Protein 2ZMU (pdb70)

Structure (mmCIF, N/CA/C/O backbone):
data_2ZMU
#
_entry.id   2ZMU
#
_cell.length_a   97.901
_cell.length_b   97.901
_cell.length_c   89.831
_cell.angle_alpha   90.00
_cell.angle_beta   90.00
_cell.angle_gamma   120.00
#
_symmetry.space_group_name_H-M   'P 31 2 1'
#
loop_
_entity.id
_entity.type
_entity.pdbx_description
1 polymer 'Fluorescent protein'
2 water water
#
loop_
_atom_site.group_PDB
_atom_site.id
_atom_site.type_symbol
_atom_site.label_atom_id
_atom_site.label_alt_id
_atom_site.label_comp_id
_atom_site.label_asym_id
_atom_site.label_entity_id
_atom_site.label_seq_id
_atom_site.pdbx_PDB_ins_code
_atom_site.Cartn_x
_atom_site.Cartn_y
_atom_site.Cartn_z
_atom_site.occupancy
_atom_site.B_iso_or_equiv
_atom_site.auth_seq_id
_atom_site.auth_comp_id
_atom_site.auth_asym_id
_atom_site.auth_atom_id
_atom_site.pdbx_PDB_model_num
ATOM 1 N N . VAL A 1 2 ? -8.942 53.597 41.938 1.00 35.39 2 VAL A N 1
ATOM 2 C CA . VAL A 1 2 ? -9.110 52.182 41.502 1.00 33.44 2 VAL A CA 1
ATOM 3 C C . VAL A 1 2 ? -7.735 51.547 41.321 1.00 31.85 2 VAL A C 1
ATOM 4 O O . VAL A 1 2 ? -6.993 51.893 40.404 1.00 29.38 2 VAL A O 1
ATOM 8 N N . SER A 1 3 ? -7.410 50.614 42.209 1.00 30.49 3 SER A N 1
ATOM 9 C CA . SER A 1 3 ? -6.120 49.934 42.201 1.00 30.59 3 SER A CA 1
ATOM 10 C C . SER A 1 3 ? -5.728 49.245 40.902 1.00 28.28 3 SER A C 1
ATOM 11 O O . SER A 1 3 ? -4.550 49.231 40.547 1.00 28.43 3 SER A O 1
ATOM 14 N N . VAL A 1 4 ? -6.697 48.673 40.193 1.00 26.66 4 VAL A N 1
ATOM 15 C CA . VAL A 1 4 ? -6.388 47.969 38.952 1.00 25.79 4 VAL A CA 1
ATOM 16 C C . VAL A 1 4 ? -6.175 48.865 37.735 1.00 24.36 4 VAL A C 1
ATOM 17 O O . VAL A 1 4 ? -5.704 48.397 36.700 1.00 23.94 4 VAL A O 1
ATOM 21 N N . ILE A 1 5 ? -6.522 50.144 37.844 1.00 24.43 5 ILE A N 1
ATOM 22 C CA . ILE A 1 5 ? -6.317 51.063 36.726 1.00 24.78 5 ILE A CA 1
ATOM 23 C C . ILE A 1 5 ? -4.914 51.649 36.854 1.00 25.08 5 ILE A C 1
ATOM 24 O O . ILE A 1 5 ? -4.649 52.465 37.740 1.00 27.12 5 ILE A O 1
ATOM 29 N N . LYS A 1 6 ? -4.021 51.226 35.966 1.00 24.48 6 LYS A N 1
ATOM 30 C CA . LYS A 1 6 ? -2.632 51.676 35.991 1.00 24.39 6 LYS A CA 1
ATOM 31 C C . LYS A 1 6 ? -2.364 52.854 35.060 1.00 25.06 6 LYS A C 1
ATOM 32 O O . LYS A 1 6 ? -3.156 53.148 34.164 1.00 23.71 6 LYS A O 1
ATOM 38 N N . PRO A 1 7 ? -1.231 53.549 35.260 1.00 24.23 7 PRO A N 1
ATOM 39 C CA . PRO A 1 7 ? -0.884 54.694 34.414 1.00 24.84 7 PRO A CA 1
ATOM 40 C C . PRO A 1 7 ? -0.748 54.278 32.951 1.00 24.49 7 PRO A C 1
ATOM 41 O O . PRO A 1 7 ? -0.945 55.084 32.043 1.00 24.51 7 PRO A O 1
ATOM 45 N N . GLU A 1 8 ? -0.395 53.013 32.742 1.00 25.52 8 GLU A N 1
ATOM 46 C CA . GLU A 1 8 ? -0.232 52.439 31.410 1.00 27.63 8 GLU A CA 1
ATOM 47 C C . GLU A 1 8 ? -1.068 51.170 31.329 1.00 26.83 8 GLU A C 1
ATOM 48 O O . GLU A 1 8 ? -0.882 50.248 32.120 1.00 26.65 8 GLU A O 1
ATOM 54 N N . MET A 1 9 ? -1.992 51.126 30.375 1.00 24.35 9 MET A N 1
ATOM 55 C CA . MET A 1 9 ? -2.852 49.962 30.204 1.00 24.20 9 MET A CA 1
ATOM 56 C C . MET A 1 9 ? -2.838 49.516 28.748 1.00 22.60 9 MET A C 1
ATOM 57 O O . MET A 1 9 ? -2.389 50.249 27.866 1.00 23.05 9 MET A O 1
ATOM 62 N N . LYS A 1 10 ? -3.332 48.308 28.505 1.00 22.35 10 LYS A N 1
ATOM 63 C CA . LYS A 1 10 ? -3.392 47.763 27.157 1.00 22.19 10 LYS A CA 1
ATOM 64 C C . LYS A 1 10 ? -4.839 47.480 26.780 1.00 21.36 10 LYS A C 1
ATOM 65 O O . LYS A 1 10 ? -5.714 47.410 27.649 1.00 19.75 10 LYS A O 1
ATOM 71 N N . MET A 1 11 ? -5.081 47.328 25.481 1.00 19.59 11 MET A N 1
ATOM 72 C CA . MET A 1 11 ? -6.420 47.046 24.974 1.00 19.62 11 MET A CA 1
ATOM 73 C C . MET A 1 11 ? -6.388 46.039 23.832 1.00 19.41 11 MET A C 1
ATOM 74 O O . MET A 1 11 ? -5.448 46.010 23.035 1.00 19.98 11 MET A O 1
ATOM 79 N N . ARG A 1 12 ? -7.423 45.207 23.769 1.00 18.09 12 ARG A N 1
ATOM 80 C CA . ARG A 1 12 ? -7.582 44.235 22.697 1.00 19.30 12 ARG A CA 1
ATOM 81 C C . ARG A 1 12 ? -9.031 44.411 22.268 1.00 19.02 12 ARG A C 1
ATOM 82 O O . ARG A 1 12 ? -9.931 44.466 23.109 1.00 20.50 12 ARG A O 1
ATOM 90 N N . TYR A 1 13 ? -9.244 44.513 20.960 1.00 18.49 13 TYR A N 1
ATOM 91 C CA . TYR A 1 13 ? -10.571 44.759 20.404 1.00 19.06 13 TYR A CA 1
ATOM 92 C C . TYR A 1 13 ? -11.106 43.704 19.452 1.00 19.09 13 TYR A C 1
ATOM 93 O O . TYR A 1 13 ? -10.358 43.100 18.688 1.00 19.71 13 TYR A O 1
ATOM 102 N N . TYR A 1 14 ? -12.418 43.510 19.495 1.00 18.34 14 TYR A N 1
ATOM 103 C CA . TYR A 1 14 ? -13.097 42.600 18.582 1.00 19.43 14 TYR A CA 1
ATOM 104 C C . TYR A 1 14 ? -14.486 43.158 18.305 1.00 18.44 14 TYR A C 1
ATOM 105 O O . TYR A 1 14 ? -15.234 43.461 19.236 1.00 18.30 14 TYR A O 1
ATOM 114 N N . MET A 1 15 ? -14.819 43.298 17.025 1.00 17.51 15 MET A N 1
ATOM 115 C CA . MET A 1 15 ? -16.128 43.799 16.614 1.00 17.10 15 MET A CA 1
ATOM 116 C C . MET A 1 15 ? -16.742 42.931 15.529 1.00 18.10 15 MET A C 1
ATOM 117 O O . MET A 1 15 ? -16.059 42.510 14.598 1.00 19.08 15 MET A O 1
ATOM 122 N N . ASP A 1 16 ? -18.037 42.672 15.671 1.00 18.88 16 ASP A N 1
ATOM 123 C CA . ASP A 1 16 ? -18.809 41.940 14.673 1.00 20.76 16 ASP A CA 1
ATOM 124 C C . ASP A 1 16 ? -19.648 43.069 14.095 1.00 19.91 16 ASP A C 1
ATOM 125 O O . ASP A 1 16 ? -20.399 43.715 14.829 1.00 19.83 16 ASP A O 1
ATOM 130 N N . GLY A 1 17 ? -19.526 43.328 12.799 1.00 18.64 17 GLY A N 1
ATOM 131 C CA . GLY A 1 17 ? -20.294 44.420 12.236 1.00 19.18 17 GLY A CA 1
ATOM 132 C C . GLY A 1 17 ? -20.922 44.192 10.881 1.00 19.91 17 GLY A C 1
ATOM 133 O O . GLY A 1 17 ? -20.674 43.190 10.210 1.00 19.76 17 GLY A O 1
ATOM 134 N N . SER A 1 18 ? -21.757 45.147 10.497 1.00 19.39 18 SER A N 1
ATOM 135 C CA . SER A 1 18 ? -22.435 45.124 9.214 1.00 19.38 18 SER A CA 1
ATOM 136 C C . SER A 1 18 ? -22.886 46.542 8.915 1.00 19.26 18 SER A C 1
ATOM 137 O O . SER A 1 18 ? -23.365 47.245 9.803 1.00 20.60 18 SER A O 1
ATOM 140 N N . VAL A 1 19 ? -22.702 46.975 7.673 1.00 17.81 19 VAL A N 1
ATOM 141 C CA . VAL A 1 19 ? -23.145 48.299 7.262 1.00 17.70 19 VAL A CA 1
ATOM 142 C C . VAL A 1 19 ? -23.736 48.130 5.871 1.00 18.21 19 VAL A C 1
ATOM 143 O O . VAL A 1 19 ? -23.057 47.666 4.956 1.00 19.44 19 VAL A O 1
ATOM 147 N N . ASN A 1 20 ? -25.005 48.491 5.721 1.00 17.05 20 ASN A N 1
ATOM 148 C CA . ASN A 1 20 ? -25.684 48.350 4.437 1.00 19.11 20 ASN A CA 1
ATOM 149 C C . ASN A 1 20 ? -25.552 46.923 3.909 1.00 20.54 20 ASN A C 1
ATOM 150 O O . ASN A 1 20 ? -25.379 46.698 2.707 1.00 20.84 20 ASN A O 1
ATOM 155 N N . GLY A 1 21 ? -25.622 45.958 4.820 1.00 20.06 21 GLY A N 1
ATOM 156 C CA . GLY A 1 21 ? -25.530 44.563 4.427 1.00 20.82 21 GLY A CA 1
ATOM 157 C C . GLY A 1 21 ? -24.125 44.008 4.283 1.00 21.83 21 GLY A C 1
ATOM 158 O O . GLY A 1 21 ? -23.948 42.794 4.175 1.00 23.28 21 GLY A O 1
ATOM 159 N N . HIS A 1 22 ? -23.125 44.885 4.278 1.00 20.48 22 HIS A N 1
ATOM 160 C CA . HIS A 1 22 ? -21.738 44.447 4.155 1.00 21.03 22 HIS A CA 1
ATOM 161 C C . HIS A 1 22 ? -21.237 43.973 5.515 1.00 21.03 22 HIS A C 1
ATOM 162 O O . HIS A 1 22 ? -21.002 44.783 6.413 1.00 20.55 22 HIS A O 1
ATOM 169 N N . GLU A 1 23 ? -21.082 42.661 5.662 1.00 20.10 23 GLU A N 1
ATOM 170 C CA . GLU A 1 23 ? -20.619 42.075 6.916 1.00 21.06 23 GLU A CA 1
ATOM 171 C C . GLU A 1 23 ? -19.103 42.143 7.050 1.00 20.75 23 GLU A C 1
ATOM 172 O O . GLU A 1 23 ? -18.371 41.979 6.073 1.00 21.23 23 GLU A O 1
ATOM 178 N N . PHE A 1 24 ? -18.634 42.385 8.270 1.00 19.81 24 PHE A N 1
ATOM 179 C CA . PHE A 1 24 ? -17.203 42.484 8.519 1.00 19.35 24 PHE A CA 1
ATOM 180 C C . PHE A 1 24 ? -16.890 42.299 9.993 1.00 19.66 24 PHE A C 1
ATOM 181 O O . PHE A 1 24 ? -17.784 42.314 10.839 1.00 20.68 24 PHE A O 1
ATOM 189 N N . THR A 1 25 ? -15.610 42.109 10.287 1.00 19.69 25 THR A N 1
ATOM 190 C CA . THR A 1 25 ? -15.155 41.998 11.662 1.00 19.56 25 THR A CA 1
ATOM 191 C C . THR A 1 25 ? -13.932 42.892 11.788 1.00 20.04 25 THR A C 1
ATOM 192 O O . THR A 1 25 ? -13.240 43.171 10.804 1.00 19.58 25 THR A O 1
ATOM 196 N N . ILE A 1 26 ? -13.687 43.377 12.995 1.00 18.66 26 ILE A N 1
ATOM 197 C CA . ILE A 1 26 ? -12.529 44.215 13.234 1.00 19.13 26 ILE A CA 1
ATOM 198 C C . ILE A 1 26 ? -11.840 43.675 14.469 1.00 19.17 26 ILE A C 1
ATOM 199 O O . ILE A 1 26 ? -12.495 43.318 15.444 1.00 19.38 26 ILE A O 1
ATOM 204 N N . GLU A 1 27 ? -10.519 43.584 14.405 1.00 19.55 27 GLU A N 1
ATOM 205 C CA . GLU A 1 27 ? -9.730 43.122 15.536 1.00 21.50 27 GLU A CA 1
ATOM 206 C C . GLU A 1 27 ? -8.524 44.037 15.622 1.00 20.35 27 GLU A C 1
ATOM 207 O O . GLU A 1 27 ? -8.053 44.552 14.608 1.00 21.39 27 GLU A O 1
ATOM 213 N N . GLY A 1 28 ? -8.027 44.249 16.833 1.00 19.81 28 GLY A N 1
ATOM 214 C CA . GLY A 1 28 ? -6.874 45.110 16.987 1.00 20.59 28 GLY A CA 1
ATOM 215 C C . GLY A 1 28 ? -6.417 45.218 18.421 1.00 21.49 28 GLY A C 1
ATOM 216 O O . GLY A 1 28 ? -6.974 44.586 19.317 1.00 20.75 28 GLY A O 1
ATOM 217 N N . GLU A 1 29 ? -5.386 46.023 18.636 1.00 22.21 29 GLU A N 1
ATOM 218 C CA . GLU A 1 29 ? -4.852 46.212 19.969 1.00 22.93 29 GLU A CA 1
ATOM 219 C C . GLU A 1 29 ? -4.286 47.610 20.128 1.00 22.60 29 GLU A C 1
ATOM 220 O O . GLU A 1 29 ? -3.972 48.286 19.146 1.00 22.02 29 GLU A O 1
ATOM 226 N N . GLY A 1 30 ? -4.180 48.049 21.371 1.00 21.99 30 GLY A N 1
ATOM 227 C CA . GLY A 1 30 ? -3.649 49.370 21.620 1.00 22.60 30 GLY A CA 1
ATOM 228 C C . GLY A 1 30 ? -3.091 49.511 23.017 1.00 21.31 30 GLY A C 1
ATOM 229 O O . GLY A 1 30 ? -3.049 48.553 23.792 1.00 20.75 30 GLY A O 1
ATOM 230 N N . THR A 1 31 ? -2.649 50.723 23.322 1.00 21.95 31 THR A N 1
ATOM 231 C CA . THR A 1 31 ? -2.094 51.049 24.625 1.00 21.59 31 THR A CA 1
ATOM 232 C C . THR A 1 31 ? -2.667 52.405 24.995 1.00 21.71 31 THR A C 1
ATOM 233 O O . THR A 1 31 ? -3.077 53.172 24.123 1.00 21.97 31 THR A O 1
ATOM 237 N N . GLY A 1 32 ? -2.700 52.709 26.284 1.00 21.08 32 GLY A N 1
ATOM 238 C CA . GLY A 1 32 ? -3.237 53.989 26.689 1.00 21.12 32 GLY A CA 1
ATOM 239 C C . GLY A 1 32 ? -2.817 54.420 28.075 1.00 20.83 32 GLY A C 1
ATOM 240 O O . GLY A 1 32 ? -2.281 53.628 28.848 1.00 22.39 32 GLY A O 1
ATOM 241 N N . ARG A 1 33 ? -3.063 55.692 28.369 1.00 21.46 33 ARG A N 1
ATOM 242 C CA . ARG A 1 33 ? -2.749 56.288 29.664 1.00 21.19 33 ARG A CA 1
ATOM 243 C C . ARG A 1 33 ? -4.082 56.806 30.200 1.00 20.77 33 ARG A C 1
ATOM 244 O O . ARG A 1 33 ? -4.491 57.927 29.911 1.00 21.10 33 ARG A O 1
ATOM 252 N N . PRO A 1 34 ? -4.779 55.982 30.994 1.00 21.15 34 PRO A N 1
ATOM 253 C CA . PRO A 1 34 ? -6.080 56.319 31.579 1.00 22.16 34 PRO A CA 1
ATOM 254 C C . PRO A 1 34 ? -6.189 57.679 32.259 1.00 23.04 34 PRO A C 1
ATOM 255 O O . PRO A 1 34 ? -7.148 58.420 32.036 1.00 22.77 34 PRO A O 1
ATOM 259 N N . TYR A 1 35 ? -5.204 58.005 33.087 1.00 23.66 35 TYR A N 1
ATOM 260 C CA . TYR A 1 35 ? -5.225 59.262 33.820 1.00 24.80 35 TYR A CA 1
ATOM 261 C C . TYR A 1 35 ? -4.898 60.484 32.970 1.00 26.07 35 TYR A C 1
ATOM 262 O O . TYR A 1 35 ? -5.010 61.621 33.432 1.00 26.79 35 TYR A O 1
ATOM 271 N N . GLU A 1 36 ? -4.505 60.247 31.724 1.00 26.38 36 GLU A N 1
ATOM 272 C CA . GLU A 1 36 ? -4.203 61.333 30.803 1.00 27.86 36 GLU A CA 1
ATOM 273 C C . GLU A 1 36 ? -5.288 61.375 29.729 1.00 26.44 36 GLU A C 1
ATOM 274 O O . GLU A 1 36 ? -5.268 62.235 28.850 1.00 26.37 36 GLU A O 1
ATOM 280 N N . GLY A 1 37 ? -6.238 60.446 29.821 1.00 24.56 37 GLY A N 1
ATOM 281 C CA . GLY A 1 37 ? -7.321 60.376 28.851 1.00 23.49 37 GLY A CA 1
ATOM 282 C C . GLY A 1 37 ? -6.798 60.145 27.445 1.00 23.38 37 GLY A C 1
ATOM 283 O O . GLY A 1 37 ? -7.371 60.635 26.472 1.00 24.13 37 GLY A O 1
ATOM 284 N N . HIS A 1 38 ? -5.723 59.371 27.338 1.00 22.54 38 HIS A N 1
ATOM 285 C CA . HIS A 1 38 ? -5.091 59.102 26.049 1.00 22.82 38 HIS A CA 1
ATOM 286 C C . HIS A 1 38 ? -5.077 57.632 25.644 1.00 22.40 38 HIS A C 1
ATOM 287 O O . HIS A 1 38 ? -4.769 56.756 26.449 1.00 23.21 38 HIS A O 1
ATOM 294 N N . GLN A 1 39 ? -5.413 57.366 24.387 1.00 22.06 39 GLN A N 1
ATOM 295 C CA . GLN A 1 39 ? -5.376 56.006 23.876 1.00 22.17 39 GLN A CA 1
ATOM 296 C C . GLN A 1 39 ? -4.935 56.011 22.416 1.00 21.87 39 GLN A C 1
ATOM 297 O O . GLN A 1 39 ? -5.217 56.956 21.678 1.00 21.98 39 GLN A O 1
ATOM 303 N N . GLU A 1 40 ? -4.195 54.978 22.026 1.00 21.47 40 GLU A N 1
ATOM 304 C CA . GLU A 1 40 ? -3.737 54.825 20.649 1.00 22.66 40 GLU A CA 1
ATOM 305 C C . GLU A 1 40 ? -3.835 53.340 20.313 1.00 21.81 40 GLU A C 1
ATOM 306 O O . GLU A 1 40 ? -3.621 52.488 21.177 1.00 22.73 40 GLU A O 1
ATOM 312 N N . MET A 1 41 ? -4.169 53.024 19.067 1.00 20.29 41 MET A N 1
ATOM 313 C CA . MET A 1 41 ? -4.354 51.627 18.692 1.00 20.24 41 MET A CA 1
ATOM 314 C C . MET A 1 41 ? -4.244 51.389 17.194 1.00 19.95 41 MET A C 1
ATOM 315 O O . MET A 1 41 ? -4.195 52.328 16.397 1.00 20.49 41 MET A O 1
ATOM 320 N N . THR A 1 42 ? -4.206 50.111 16.831 1.00 20.45 42 THR A N 1
ATOM 321 C CA . THR A 1 42 ? -4.160 49.691 15.440 1.00 21.55 42 THR A CA 1
ATOM 322 C C . THR A 1 42 ? -5.325 48.714 15.281 1.00 21.23 42 THR A C 1
ATOM 323 O O . THR A 1 42 ? -5.496 47.802 16.094 1.00 21.30 42 THR A O 1
ATOM 327 N N . LEU A 1 43 ? -6.132 48.921 14.246 1.00 20.29 43 LEU A N 1
ATOM 328 C CA . LEU A 1 43 ? -7.300 48.084 14.001 1.00 20.83 43 LEU A CA 1
ATOM 329 C C . LEU A 1 43 ? -7.306 47.546 12.580 1.00 20.84 43 LEU A C 1
ATOM 330 O O . LEU A 1 43 ? -7.025 48.275 11.632 1.00 21.40 43 LEU A O 1
ATOM 335 N N . ARG A 1 44 ? -7.640 46.268 12.445 1.00 20.67 44 ARG A N 1
ATOM 336 C CA . ARG A 1 44 ? -7.666 45.608 11.145 1.00 21.44 44 ARG A CA 1
ATOM 337 C C . ARG A 1 44 ? -9.079 45.178 10.777 1.00 20.47 44 ARG A C 1
ATOM 338 O O . ARG A 1 44 ? -9.740 44.470 11.538 1.00 21.54 44 ARG A O 1
ATOM 346 N N . VAL A 1 45 ? -9.535 45.602 9.604 1.00 21.84 45 VAL A N 1
ATOM 347 C CA . VAL A 1 45 ? -10.873 45.258 9.142 1.00 21.70 45 VAL A CA 1
ATOM 348 C C . VAL A 1 45 ? -10.823 44.110 8.144 1.00 21.78 45 VAL A C 1
ATOM 349 O O . VAL A 1 45 ? -10.016 44.117 7.217 1.00 22.94 45 VAL A O 1
ATOM 353 N N . THR A 1 46 ? -11.685 43.122 8.345 1.00 21.81 46 THR A N 1
ATOM 354 C CA . THR A 1 46 ? -11.764 41.981 7.440 1.00 22.39 46 THR A CA 1
ATOM 355 C C . THR A 1 46 ? -13.209 41.853 6.973 1.00 22.90 46 THR A C 1
ATOM 356 O O . THR A 1 46 ? -14.101 41.584 7.775 1.00 22.47 46 THR A O 1
ATOM 360 N N . MET A 1 47 ? -13.439 42.070 5.681 1.00 22.82 47 MET A N 1
ATOM 361 C CA . MET A 1 47 ? -14.784 41.960 5.125 1.00 22.87 47 MET A CA 1
ATOM 362 C C . MET A 1 47 ? -15.107 40.481 4.949 1.00 24.82 47 MET A C 1
ATOM 363 O O . MET A 1 47 ? -14.226 39.683 4.630 1.00 24.55 47 MET A O 1
ATOM 368 N N . ALA A 1 48 ? -16.366 40.116 5.164 1.00 24.49 48 ALA A N 1
ATOM 369 C CA . ALA A 1 48 ? -16.785 38.728 5.018 1.00 26.80 48 ALA A CA 1
ATOM 370 C C . ALA A 1 48 ? -16.514 38.249 3.596 1.00 28.21 48 ALA A C 1
ATOM 371 O O . ALA A 1 48 ? -16.140 37.095 3.381 1.00 29.05 48 ALA A O 1
ATOM 373 N N . LYS A 1 49 ? -16.703 39.143 2.629 1.00 29.16 49 LYS A N 1
ATOM 374 C CA . LYS A 1 49 ? -16.479 38.811 1.224 1.00 31.97 49 LYS A CA 1
ATOM 375 C C . LYS A 1 49 ? -15.062 39.168 0.787 1.00 32.92 49 LYS A C 1
ATOM 376 O O . LYS A 1 49 ? -14.717 39.044 -0.390 1.00 34.16 49 LYS A O 1
ATOM 382 N N . GLY A 1 50 ? -14.246 39.611 1.739 1.00 32.63 50 GLY A N 1
ATOM 383 C CA . GLY A 1 50 ? -12.876 39.983 1.435 1.00 32.47 50 GLY A CA 1
ATOM 384 C C . GLY A 1 50 ? -12.775 41.301 0.691 1.00 31.09 50 GLY A C 1
ATOM 385 O O . GLY A 1 50 ? -13.786 41.943 0.403 1.00 31.63 50 GLY A O 1
ATOM 386 N N . GLY A 1 51 ? -11.547 41.710 0.384 1.00 31.68 51 GLY A N 1
ATOM 387 C CA . GLY A 1 51 ? -11.339 42.953 -0.338 1.00 31.28 51 GLY A CA 1
ATOM 388 C C . GLY A 1 51 ? -11.331 44.196 0.534 1.00 31.98 51 GLY A C 1
ATOM 389 O O . GLY A 1 51 ? -11.448 44.100 1.754 1.00 31.12 51 GLY A O 1
ATOM 390 N N . PRO A 1 52 ? -11.193 45.386 -0.071 1.00 31.62 52 PRO A N 1
ATOM 391 C CA . PRO A 1 52 ? -11.171 46.656 0.663 1.00 31.05 52 PRO A CA 1
ATOM 392 C C . PRO A 1 52 ? -12.533 46.992 1.264 1.00 30.51 52 PRO A C 1
ATOM 393 O O . PRO A 1 52 ? -13.565 46.732 0.645 1.00 29.43 52 PRO A O 1
ATOM 397 N N . MET A 1 53 ? -12.543 47.566 2.466 1.00 28.65 53 MET A N 1
ATOM 398 C CA . MET A 1 53 ? -13.807 47.922 3.100 1.00 27.55 53 MET A CA 1
ATOM 399 C C . MET A 1 53 ? -14.520 48.974 2.252 1.00 26.57 53 MET A C 1
ATOM 400 O O . MET A 1 53 ? -13.920 49.968 1.837 1.00 27.32 53 MET A O 1
ATOM 405 N N . PRO A 1 54 ? -15.816 48.754 1.976 1.00 25.43 54 PRO A N 1
ATOM 406 C CA . PRO A 1 54 ? -16.679 49.626 1.172 1.00 25.96 54 PRO A CA 1
ATOM 407 C C . PRO A 1 54 ? -17.326 50.806 1.890 1.00 25.05 54 PRO A C 1
ATOM 408 O O . PRO A 1 54 ? -18.350 51.317 1.436 1.00 25.81 54 PRO A O 1
ATOM 412 N N . PHE A 1 55 ? -16.741 51.238 3.003 1.00 24.00 55 PHE A N 1
ATOM 413 C CA . PHE A 1 55 ? -17.290 52.368 3.747 1.00 23.59 55 PHE A CA 1
ATOM 414 C C . PHE A 1 55 ? -16.187 53.089 4.513 1.00 22.39 55 PHE A C 1
ATOM 415 O O . PHE A 1 55 ? -15.123 52.520 4.762 1.00 22.87 55 PHE A O 1
ATOM 423 N N . ALA A 1 56 ? -16.444 54.343 4.876 1.00 20.74 56 ALA A N 1
ATOM 424 C CA . ALA A 1 56 ? -15.473 55.148 5.613 1.00 21.57 56 ALA A CA 1
ATOM 425 C C . ALA A 1 56 ? -15.291 54.615 7.032 1.00 20.28 56 ALA A C 1
ATOM 426 O O . ALA A 1 56 ? -16.270 54.355 7.732 1.00 20.33 56 ALA A O 1
ATOM 428 N N . PHE A 1 57 ? -14.040 54.475 7.463 1.00 20.09 57 PHE A N 1
ATOM 429 C CA . PHE A 1 57 ? -13.762 53.960 8.801 1.00 19.47 57 PHE A CA 1
ATOM 430 C C . PHE A 1 57 ? -14.349 54.833 9.913 1.00 19.01 57 PHE A C 1
ATOM 431 O O . PHE A 1 57 ? -14.576 54.357 11.024 1.00 18.22 57 PHE A O 1
ATOM 439 N N . ASP A 1 58 ? -14.587 56.109 9.627 1.00 18.99 58 ASP A N 1
ATOM 440 C CA . ASP A 1 58 ? -15.152 57.010 10.627 1.00 18.12 58 ASP A CA 1
ATOM 441 C C . ASP A 1 58 ? -16.468 56.459 11.168 1.00 18.17 58 ASP A C 1
ATOM 442 O O . ASP A 1 58 ? -16.845 56.723 12.310 1.00 18.11 58 ASP A O 1
ATOM 447 N N . LEU A 1 59 ? -17.162 55.683 10.345 1.00 17.84 59 LEU A N 1
ATOM 448 C CA . LEU A 1 59 ? -18.434 55.104 10.765 1.00 17.72 59 LEU A CA 1
ATOM 449 C C . LEU A 1 59 ? -18.292 54.297 12.054 1.00 16.27 59 LEU A C 1
ATOM 450 O O . LEU A 1 59 ? -19.225 54.241 12.854 1.00 17.26 59 LEU A O 1
ATOM 455 N N . VAL A 1 60 ? -17.124 53.694 12.261 1.00 17.17 60 VAL A N 1
ATOM 456 C CA . VAL A 1 60 ? -16.892 52.868 13.447 1.00 16.25 60 VAL A CA 1
ATOM 457 C C . VAL A 1 60 ? -15.765 53.311 14.381 1.00 15.72 60 VAL A C 1
ATOM 458 O O . VAL A 1 60 ? -15.563 52.702 15.427 1.00 16.85 60 VAL A O 1
ATOM 462 N N . SER A 1 61 ? -15.042 54.370 14.029 1.00 16.58 61 SER A N 1
ATOM 463 C CA . SER A 1 61 ? -13.913 54.798 14.855 1.00 16.20 61 SER A CA 1
ATOM 464 C C . SER A 1 61 ? -14.247 55.194 16.294 1.00 17.20 61 SER A C 1
ATOM 465 O O . SER A 1 61 ? -13.445 54.974 17.201 1.00 17.78 61 SER A O 1
ATOM 468 N N . HIS A 1 62 ? -15.429 55.769 16.492 1.00 16.34 62 HIS A N 1
ATOM 469 C CA . HIS A 1 62 ? -15.897 56.209 17.806 1.00 17.42 62 HIS A CA 1
ATOM 470 C C . HIS A 1 62 ? -16.258 55.025 18.706 1.00 16.95 62 HIS A C 1
ATOM 471 O O . HIS A 1 62 ? -16.680 55.204 19.850 1.00 17.32 62 HIS A O 1
ATOM 478 N N . VAL A 1 63 ? -16.124 53.813 18.188 1.00 16.11 63 VAL A N 1
ATOM 479 C CA . VAL A 1 63 ? -16.450 52.642 18.988 1.00 16.04 63 VAL A CA 1
ATOM 480 C C . VAL A 1 63 ? -15.234 52.247 19.804 1.00 17.59 63 VAL A C 1
ATOM 481 O O . VAL A 1 63 ? -15.327 51.466 20.757 1.00 16.88 63 VAL A O 1
ATOM 517 N N . HIS A 1 65 ? -14.076 53.986 24.751 1.00 18.89 68 HIS A N 1
ATOM 518 C CA . HIS A 1 65 ? -13.310 53.438 25.861 1.00 18.29 68 HIS A CA 1
ATOM 519 C C . HIS A 1 65 ? -13.142 54.543 26.892 1.00 19.75 68 HIS A C 1
ATOM 520 O O . HIS A 1 65 ? -12.049 55.077 27.086 1.00 19.96 68 HIS A O 1
ATOM 527 N N . ARG A 1 66 ? -14.242 54.867 27.562 1.00 19.71 69 ARG A N 1
ATOM 528 C CA . ARG A 1 66 ? -14.259 55.942 28.542 1.00 19.96 69 ARG A CA 1
ATOM 529 C C . ARG A 1 66 ? -13.304 55.866 29.739 1.00 20.43 69 ARG A C 1
ATOM 530 O O . ARG A 1 66 ? -13.073 56.878 30.397 1.00 21.27 69 ARG A O 1
ATOM 538 N N . PRO A 1 67 ? -12.764 54.677 30.068 1.00 20.70 70 PRO A N 1
ATOM 539 C CA . PRO A 1 67 ? -11.842 54.705 31.209 1.00 21.06 70 PRO A CA 1
ATOM 540 C C . PRO A 1 67 ? -10.662 55.614 30.842 1.00 21.57 70 PRO A C 1
ATOM 541 O O . PRO A 1 67 ? -9.941 56.114 31.709 1.00 21.19 70 PRO A O 1
ATOM 545 N N . PHE A 1 68 ? -10.475 55.818 29.539 1.00 19.89 71 PHE A N 1
ATOM 546 C CA . PHE A 1 68 ? -9.410 56.679 29.040 1.00 20.94 71 PHE A CA 1
ATOM 547 C C . PHE A 1 68 ? -9.926 58.106 28.878 1.00 21.02 71 PHE A C 1
ATOM 548 O O . PHE A 1 68 ? -10.071 58.622 27.765 1.00 22.12 71 PHE A O 1
ATOM 556 N N . THR A 1 69 ? -10.213 58.730 30.014 1.00 21.14 72 THR A N 1
ATOM 557 C CA . THR A 1 69 ? -10.699 60.102 30.055 1.00 21.98 72 THR A CA 1
ATOM 558 C C . THR A 1 69 ? -10.010 60.749 31.246 1.00 21.80 72 THR A C 1
ATOM 559 O O . THR A 1 69 ? -9.988 60.173 32.329 1.00 22.66 72 THR A O 1
ATOM 563 N N . LYS A 1 70 ? -9.436 61.931 31.047 1.00 22.91 73 LYS A N 1
ATOM 564 C CA . LYS A 1 70 ? -8.767 62.611 32.147 1.00 24.62 73 LYS A CA 1
ATOM 565 C C . LYS A 1 70 ? -9.820 63.290 33.013 1.00 24.63 73 LYS A C 1
ATOM 566 O O . LYS A 1 70 ? -10.459 64.254 32.590 1.00 25.75 73 LYS A O 1
ATOM 572 N N . TYR A 1 71 ? -10.012 62.769 34.220 1.00 25.63 74 TYR A N 1
ATOM 573 C CA . TYR A 1 71 ? -10.991 63.329 35.139 1.00 25.57 74 TYR A CA 1
ATOM 574 C C . TYR A 1 71 ? -10.365 64.149 36.252 1.00 27.65 74 TYR A C 1
ATOM 575 O O . TYR A 1 71 ? -9.426 63.703 36.911 1.00 26.86 74 TYR A O 1
ATOM 584 N N . PRO A 1 72 ? -10.880 65.367 36.469 1.00 28.99 75 PRO A N 1
ATOM 585 C CA . PRO A 1 72 ? -10.349 66.224 37.529 1.00 31.14 75 PRO A CA 1
ATOM 586 C C . PRO A 1 72 ? -10.850 65.664 38.857 1.00 33.61 75 PRO A C 1
ATOM 587 O O . PRO A 1 72 ? -11.878 64.987 38.900 1.00 31.62 75 PRO A O 1
ATOM 591 N N . GLU A 1 73 ? -10.130 65.939 39.938 1.00 36.33 76 GLU A N 1
ATOM 592 C CA . GLU A 1 73 ? -10.515 65.430 41.248 1.00 39.94 76 GLU A CA 1
ATOM 593 C C . GLU A 1 73 ? -11.930 65.793 41.690 1.00 38.97 76 GLU A C 1
ATOM 594 O O . GLU A 1 73 ? -12.571 65.023 42.403 1.00 40.05 76 GLU A O 1
ATOM 600 N N . GLU A 1 74 ? -12.422 66.954 41.267 1.00 38.68 77 GLU A N 1
ATOM 601 C CA . GLU A 1 74 ? -13.758 67.389 41.666 1.00 38.52 77 GLU A CA 1
ATOM 602 C C . GLU A 1 74 ? -14.925 66.674 40.986 1.00 36.42 77 GLU A C 1
ATOM 603 O O . GLU A 1 74 ? -16.073 66.834 41.400 1.00 35.52 77 GLU A O 1
ATOM 609 N N . ILE A 1 75 ? -14.645 65.887 39.951 1.00 33.22 78 ILE A N 1
ATOM 610 C CA . ILE A 1 75 ? -15.711 65.167 39.258 1.00 31.37 78 ILE A CA 1
ATOM 611 C C . ILE A 1 75 ? -15.518 63.661 39.374 1.00 29.67 78 ILE A C 1
ATOM 612 O O . ILE A 1 75 ? -14.523 63.118 38.894 1.00 29.45 78 ILE A O 1
ATOM 617 N N . PRO A 1 76 ? -16.469 62.964 40.019 1.00 28.85 79 PRO A N 1
ATOM 618 C CA . PRO A 1 76 ? -16.368 61.510 40.178 1.00 27.60 79 PRO A CA 1
ATOM 619 C C . PRO A 1 76 ? -16.180 60.829 38.822 1.00 26.83 79 PRO A C 1
ATOM 620 O O . PRO A 1 76 ? -16.872 61.154 37.856 1.00 27.57 79 PRO A O 1
ATOM 624 N N . ASP A 1 77 ? -15.244 59.888 38.766 1.00 26.21 80 ASP A N 1
ATOM 625 C CA . ASP A 1 77 ? -14.932 59.155 37.541 1.00 24.94 80 ASP A CA 1
ATOM 626 C C . ASP A 1 77 ? -15.719 57.844 37.504 1.00 23.96 80 ASP A C 1
ATOM 627 O O . ASP A 1 77 ? -15.259 56.819 38.008 1.00 23.70 80 ASP A O 1
ATOM 632 N N . TYR A 1 78 ? -16.901 57.890 36.895 1.00 23.48 81 TYR A N 1
ATOM 633 C CA . TYR A 1 78 ? -17.789 56.733 36.786 1.00 22.90 81 TYR A CA 1
ATOM 634 C C . TYR A 1 78 ? -17.128 55.559 36.070 1.00 21.98 81 TYR A C 1
ATOM 635 O O . TYR A 1 78 ? -17.271 54.401 36.468 1.00 21.65 81 TYR A O 1
ATOM 644 N N . PHE A 1 79 ? -16.394 55.878 35.013 1.00 21.74 82 PHE A N 1
ATOM 645 C CA . PHE A 1 79 ? -15.750 54.873 34.178 1.00 21.73 82 PHE A CA 1
ATOM 646 C C . PHE A 1 79 ? -14.606 54.087 34.809 1.00 22.11 82 PHE A C 1
ATOM 647 O O . PHE A 1 79 ? -14.490 52.881 34.589 1.00 22.47 82 PHE A O 1
ATOM 655 N N . LYS A 1 80 ? -13.750 54.750 35.581 1.00 21.32 83 LYS A N 1
ATOM 656 C CA . LYS A 1 80 ? -12.666 54.025 36.226 1.00 21.02 83 LYS A CA 1
ATOM 657 C C . LYS A 1 80 ? -13.235 53.257 37.420 1.00 21.89 83 LYS A C 1
ATOM 658 O O . LYS A 1 80 ? -12.786 52.154 37.731 1.00 22.91 83 LYS A O 1
ATOM 664 N N . GLN A 1 81 ? -14.242 53.838 38.068 1.00 22.50 84 GLN A N 1
ATOM 665 C CA . GLN A 1 81 ? -14.893 53.201 39.211 1.00 24.07 84 GLN A CA 1
ATOM 666 C C . GLN A 1 81 ? -15.604 51.916 38.797 1.00 24.36 84 GLN A C 1
ATOM 667 O O . GLN A 1 81 ? -15.859 51.043 39.628 1.00 25.07 84 GLN A O 1
ATOM 673 N N . ALA A 1 82 ? -15.923 51.805 37.509 1.00 22.69 85 ALA A N 1
ATOM 674 C CA . ALA A 1 82 ? -16.619 50.633 36.986 1.00 22.89 85 ALA A CA 1
ATOM 675 C C . ALA A 1 82 ? -15.752 49.381 36.964 1.00 22.22 85 ALA A C 1
ATOM 676 O O . ALA A 1 82 ? -16.246 48.279 36.725 1.00 23.18 85 ALA A O 1
ATOM 678 N N . PHE A 1 83 ? -14.458 49.538 37.215 1.00 23.18 86 PHE A N 1
ATOM 679 C CA . PHE A 1 83 ? -13.570 48.389 37.201 1.00 23.26 86 PHE A CA 1
ATOM 680 C C . PHE A 1 83 ? -13.108 47.988 38.590 1.00 26.06 86 PHE A C 1
ATOM 681 O O . PHE A 1 83 ? -13.147 48.792 39.520 1.00 27.81 86 PHE A O 1
ATOM 689 N N . PRO A 1 84 ? -12.651 46.736 38.745 1.00 26.05 87 PRO A N 1
ATOM 690 C CA . PRO A 1 84 ? -12.530 45.688 37.723 1.00 25.73 87 PRO A CA 1
ATOM 691 C C . PRO A 1 84 ? -13.795 44.960 37.246 1.00 25.50 87 PRO A C 1
ATOM 692 O O . PRO A 1 84 ? -13.711 44.134 36.340 1.00 25.58 87 PRO A O 1
ATOM 696 N N . GLU A 1 85 ? -14.948 45.258 37.839 1.00 25.70 88 GLU A N 1
ATOM 697 C CA . GLU A 1 85 ? -16.194 44.578 37.479 1.00 25.52 88 GLU A CA 1
ATOM 698 C C . GLU A 1 85 ? -16.604 44.630 36.008 1.00 24.00 88 GLU A C 1
ATOM 699 O O . GLU A 1 85 ? -17.097 43.639 35.468 1.00 24.93 88 GLU A O 1
ATOM 705 N N . GLY A 1 86 ? -16.415 45.776 35.364 1.00 22.94 89 GLY A N 1
ATOM 706 C CA . GLY A 1 86 ? -16.775 45.880 33.959 1.00 21.39 89 GLY A CA 1
ATOM 707 C C . GLY A 1 86 ? -17.609 47.094 33.589 1.00 20.33 89 GLY A C 1
ATOM 708 O O . GLY A 1 86 ? -18.264 47.708 34.435 1.00 21.62 89 GLY A O 1
ATOM 709 N N . LEU A 1 87 ? -17.590 47.438 32.305 1.00 19.93 90 LEU A N 1
ATOM 710 C CA . LEU A 1 87 ? -18.337 48.586 31.804 1.00 18.47 90 LEU A CA 1
ATOM 711 C C . LEU A 1 87 ? -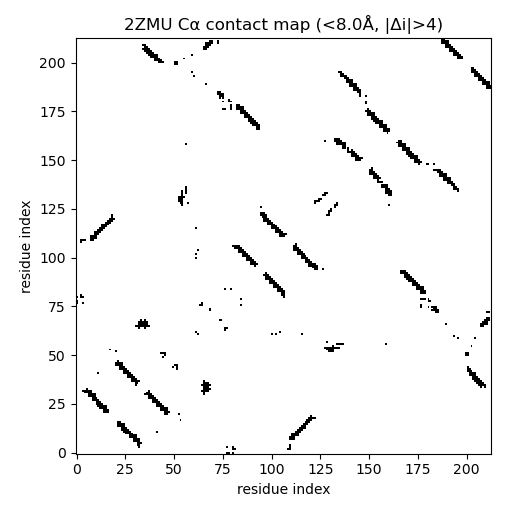18.935 48.258 30.442 1.00 19.02 90 LEU A C 1
ATOM 712 O O . LEU A 1 87 ? -18.277 47.650 29.602 1.00 20.15 90 LEU A O 1
ATOM 717 N N . SER A 1 88 ? -20.187 48.650 30.236 1.00 18.58 91 SER A N 1
ATOM 718 C CA . SER A 1 88 ? -20.855 48.414 28.959 1.00 18.70 91 SER A CA 1
ATOM 719 C C . SER A 1 88 ? -21.465 49.720 28.471 1.00 18.15 91 SER A C 1
ATOM 720 O O . SER A 1 88 ? -21.715 50.631 29.259 1.00 19.02 91 SER A O 1
ATOM 723 N N . TRP A 1 89 ? -21.684 49.831 27.167 1.00 17.04 92 TRP A N 1
ATOM 724 C CA . TRP A 1 89 ? -22.322 51.024 26.645 1.00 16.61 92 TRP A CA 1
ATOM 725 C C . TRP A 1 89 ? -23.124 50.720 25.385 1.00 16.96 92 TRP A C 1
ATOM 726 O O . TRP A 1 89 ? -22.877 49.725 24.700 1.00 16.98 92 TRP A O 1
ATOM 737 N N . GLU A 1 90 ? -24.101 51.578 25.115 1.00 16.60 93 GLU A N 1
ATOM 738 C CA . GLU A 1 90 ? -25.002 51.444 23.973 1.00 17.55 93 GLU A CA 1
ATOM 739 C C . GLU A 1 90 ? -25.090 52.799 23.282 1.00 17.14 93 GLU A C 1
ATOM 740 O O . GLU A 1 90 ? -25.212 53.826 23.945 1.00 17.72 93 GLU A O 1
ATOM 746 N N . ARG A 1 91 ? -25.060 52.806 21.953 1.00 17.02 94 ARG A N 1
ATOM 747 C CA . ARG A 1 91 ? -25.108 54.068 21.222 1.00 16.70 94 ARG A CA 1
ATOM 748 C C . ARG A 1 91 ? -25.914 54.019 19.936 1.00 17.12 94 ARG A C 1
ATOM 749 O O . ARG A 1 91 ? -25.859 53.040 19.195 1.00 16.69 94 ARG A O 1
ATOM 757 N N . SER A 1 92 ? -26.670 55.084 19.691 1.00 17.48 95 SER A N 1
ATOM 758 C CA . SER A 1 92 ? -27.433 55.210 18.460 1.00 17.95 95 SER A CA 1
ATOM 759 C C . SER A 1 92 ? -26.794 56.357 17.685 1.00 18.49 95 SER A C 1
ATOM 760 O O . SER A 1 92 ? -26.344 57.346 18.279 1.00 17.76 95 SER A O 1
ATOM 763 N N . LEU A 1 93 ? -26.721 56.203 16.367 1.00 17.74 96 LEU A N 1
ATOM 764 C CA . LEU A 1 93 ? -26.171 57.234 15.494 1.00 18.23 96 LEU A CA 1
ATOM 765 C C . LEU A 1 93 ? -27.233 57.608 14.469 1.00 18.93 96 LEU A C 1
ATOM 766 O O . LEU A 1 93 ? -27.890 56.734 13.898 1.00 19.74 96 LEU A O 1
ATOM 771 N N . GLU A 1 94 ? -27.404 58.909 14.250 1.00 20.28 97 GLU A N 1
ATOM 772 C CA . GLU A 1 94 ? -28.370 59.417 13.283 1.00 21.80 97 GLU A CA 1
ATOM 773 C C . GLU A 1 94 ? -27.639 60.416 12.391 1.00 21.36 97 GLU A C 1
ATOM 774 O O . GLU A 1 94 ? -27.301 61.517 12.829 1.00 21.95 97 GLU A O 1
ATOM 780 N N . PHE A 1 95 ? -27.393 60.027 11.145 1.00 20.92 98 PHE A N 1
ATOM 781 C CA . PHE A 1 95 ? -26.696 60.888 10.192 1.00 21.67 98 PHE A CA 1
ATOM 782 C C . PHE A 1 95 ? -27.669 61.820 9.472 1.00 22.97 98 PHE A C 1
ATOM 783 O O . PHE A 1 95 ? -28.847 61.504 9.319 1.00 22.33 98 PHE A O 1
ATOM 791 N N . GLU A 1 96 ? -27.164 62.967 9.027 1.00 23.39 99 GLU A N 1
ATOM 792 C CA . GLU A 1 96 ? -27.999 63.958 8.356 1.00 24.90 99 GLU A CA 1
ATOM 793 C C . GLU A 1 96 ? -28.670 63.493 7.065 1.00 25.01 99 GLU A C 1
ATOM 794 O O . GLU A 1 96 ? -29.693 64.055 6.668 1.00 26.21 99 GLU A O 1
ATOM 800 N N . ASP A 1 97 ? -28.115 62.479 6.406 1.00 24.37 100 ASP A N 1
ATOM 801 C CA . ASP A 1 97 ? -28.710 62.005 5.159 1.00 24.05 100 ASP A CA 1
ATOM 802 C C . ASP A 1 97 ? -29.596 60.769 5.301 1.00 24.03 100 ASP A C 1
ATOM 803 O O . ASP A 1 97 ? -29.935 60.123 4.308 1.00 25.30 100 ASP A O 1
ATOM 808 N N . GLY A 1 98 ? -29.973 60.442 6.532 1.00 23.24 101 GLY A N 1
ATOM 809 C CA . GLY A 1 98 ? -30.841 59.296 6.740 1.00 22.93 101 GLY A CA 1
ATOM 810 C C . GLY A 1 98 ? -30.157 58.027 7.200 1.00 21.91 101 GLY A C 1
ATOM 811 O O . GLY A 1 98 ? -30.814 57.121 7.715 1.00 21.85 101 GLY A O 1
ATOM 812 N N . GLY A 1 99 ? -28.846 57.943 7.008 1.00 20.62 102 GLY A N 1
ATOM 813 C CA . GLY A 1 99 ? -28.132 56.760 7.451 1.00 20.42 102 GLY A CA 1
ATOM 814 C C . GLY A 1 99 ? -28.183 56.708 8.966 1.00 19.66 102 GLY A C 1
ATOM 815 O O . GLY A 1 99 ? -28.265 57.743 9.622 1.00 19.96 102 GLY A O 1
ATOM 816 N N . SER A 1 100 ? -28.159 55.507 9.532 1.00 18.18 103 SER A N 1
ATOM 817 C CA . SER A 1 100 ? -28.192 55.377 10.983 1.00 18.20 103 SER A CA 1
ATOM 818 C C . SER A 1 100 ? -27.512 54.089 11.408 1.00 16.86 103 SER A C 1
ATOM 819 O O . SER A 1 100 ? -27.252 53.211 10.590 1.00 16.71 103 SER A O 1
ATOM 822 N N . ALA A 1 101 ? -27.203 53.978 12.691 1.00 16.95 104 ALA A N 1
ATOM 823 C CA . ALA A 1 101 ? -26.557 52.774 13.179 1.00 16.43 104 ALA A CA 1
ATOM 824 C C . ALA A 1 101 ? -26.769 52.602 14.664 1.00 16.44 104 ALA A C 1
ATOM 825 O O . ALA A 1 101 ? -27.085 53.556 15.379 1.00 18.02 104 ALA A O 1
ATOM 827 N N . SER A 1 102 ? -26.592 51.368 15.113 1.00 15.51 105 SER A N 1
ATOM 828 C CA . SER A 1 102 ? -26.731 51.013 16.515 1.00 16.30 105 SER A CA 1
ATOM 829 C C . SER A 1 102 ? -25.498 50.193 16.858 1.00 15.91 105 SER A C 1
ATOM 830 O O . SER A 1 102 ? -25.105 49.310 16.103 1.00 16.30 105 SER A O 1
ATOM 833 N N . VAL A 1 103 ? -24.878 50.492 17.992 1.00 16.31 106 VAL A N 1
ATOM 834 C CA . VAL A 1 103 ? -23.701 49.751 18.397 1.00 16.70 106 VAL A CA 1
ATOM 835 C C . VAL A 1 103 ? -23.641 49.650 19.910 1.00 16.31 106 VAL A C 1
ATOM 836 O O . VAL A 1 103 ? -24.029 50.578 20.624 1.00 16.72 106 VAL A O 1
ATOM 840 N N . SER A 1 104 ? -23.195 48.501 20.395 1.00 16.14 107 SER A N 1
ATOM 841 C CA . SER A 1 104 ? -23.049 48.296 21.826 1.00 17.31 107 SER A CA 1
ATOM 842 C C . SER A 1 104 ? -21.748 47.555 22.076 1.00 17.85 107 SER A C 1
ATOM 843 O O . SER A 1 104 ? -21.251 46.829 21.211 1.00 17.22 107 SER A O 1
ATOM 846 N N . ALA A 1 105 ? -21.178 47.754 23.256 1.00 15.91 108 ALA A N 1
ATOM 847 C CA . ALA A 1 105 ? -19.922 47.103 23.593 1.00 17.33 108 ALA A CA 1
ATOM 848 C C . ALA A 1 105 ? -19.852 46.750 25.063 1.00 16.96 108 ALA A C 1
ATOM 849 O O . ALA A 1 105 ? -20.517 47.368 25.898 1.00 18.60 108 ALA A O 1
ATOM 851 N N . HIS A 1 106 ? -19.042 45.740 25.359 1.00 17.11 109 HIS A N 1
ATOM 852 C CA . HIS A 1 106 ? -18.798 45.297 26.722 1.00 19.40 109 HIS A CA 1
ATOM 853 C C . HIS A 1 106 ? -17.286 45.377 26.898 1.00 19.11 109 HIS A C 1
ATOM 854 O O . HIS A 1 106 ? -16.532 44.889 26.056 1.00 18.76 109 HIS A O 1
ATOM 861 N N . ILE A 1 107 ? -16.849 45.997 27.987 1.00 19.80 110 ILE A N 1
ATOM 862 C CA . ILE A 1 107 ? -15.426 46.126 28.267 1.00 18.67 110 ILE A CA 1
ATOM 863 C C . ILE A 1 107 ? -15.113 45.401 29.567 1.00 18.86 110 ILE A C 1
ATOM 864 O O . ILE A 1 107 ? -15.651 45.743 30.619 1.00 20.20 110 ILE A O 1
ATOM 869 N N . SER A 1 108 ?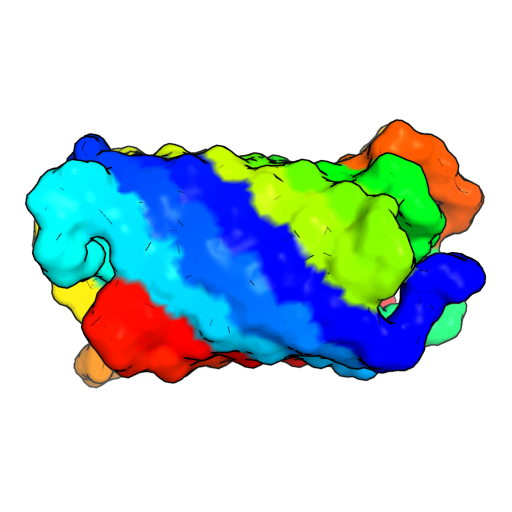 -14.262 44.385 29.480 1.00 19.28 111 SER A N 1
ATOM 870 C CA . SER A 1 108 ? -13.859 43.622 30.655 1.00 20.81 111 SER A CA 1
ATOM 871 C C . SER A 1 108 ? -12.381 43.881 30.894 1.00 22.12 111 SER A C 1
ATOM 872 O O . SER A 1 108 ? -11.690 44.405 30.023 1.00 23.49 111 SER A O 1
ATOM 875 N N . LEU A 1 109 ? -11.899 43.523 32.078 1.00 21.96 112 LEU A N 1
ATOM 876 C CA . LEU A 1 109 ? -10.500 43.742 32.414 1.00 22.41 112 LEU A CA 1
ATOM 877 C C . LEU A 1 109 ? -9.862 42.509 33.033 1.00 22.05 112 LEU A C 1
ATOM 878 O O . LEU A 1 109 ? -10.424 41.894 33.938 1.00 22.87 112 LEU A O 1
ATOM 883 N N . ARG A 1 110 ? -8.688 42.15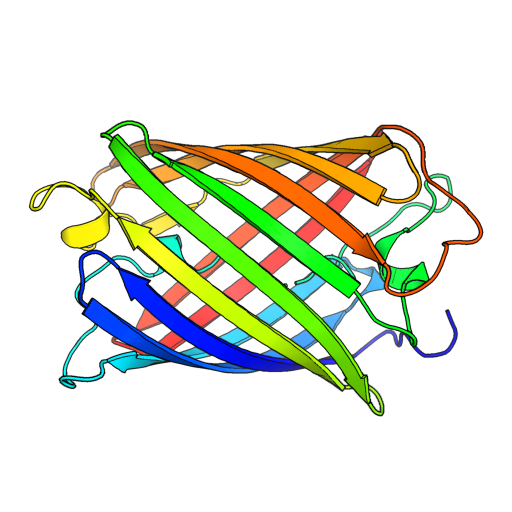4 32.524 1.00 23.09 113 ARG A N 1
ATOM 884 C CA . ARG A 1 110 ? -7.911 41.025 33.028 1.00 24.03 113 ARG A CA 1
ATOM 885 C C . ARG A 1 110 ? -6.480 41.550 33.044 1.00 23.08 113 ARG A C 1
ATOM 886 O O . ARG A 1 110 ? -6.007 42.082 32.039 1.00 23.32 113 ARG A O 1
ATOM 894 N N . GLY A 1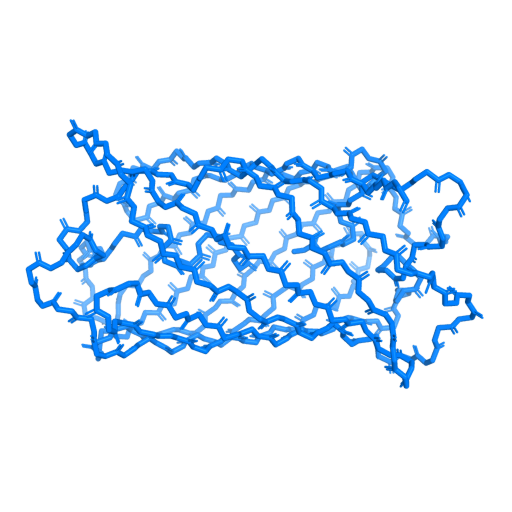 111 ? -5.796 41.421 34.178 1.00 22.91 114 GLY A N 1
ATOM 895 C CA . GLY A 1 111 ? -4.440 41.939 34.259 1.00 22.22 114 GLY A CA 1
ATOM 896 C C . GLY A 1 111 ? -4.512 43.440 34.052 1.00 21.18 114 GLY A C 1
ATOM 897 O O . GLY A 1 111 ? -5.226 44.130 34.778 1.00 22.08 114 GLY A O 1
ATOM 898 N N . ASN A 1 112 ? -3.779 43.952 33.068 1.00 20.83 115 ASN A N 1
ATOM 899 C CA . ASN A 1 112 ? -3.810 45.378 32.766 1.00 21.91 115 ASN A CA 1
ATOM 900 C C . ASN A 1 112 ? -4.335 45.553 31.343 1.00 20.98 115 ASN A C 1
ATOM 901 O O . ASN A 1 112 ? -4.105 46.580 30.705 1.00 20.86 115 ASN A O 1
ATOM 906 N N . THR A 1 113 ? -5.055 44.539 30.863 1.00 20.94 116 THR A N 1
ATOM 907 C CA . THR A 1 113 ? -5.601 44.551 29.507 1.00 21.65 116 THR A CA 1
ATOM 908 C C . THR A 1 113 ? -7.126 44.611 29.445 1.00 20.50 116 THR A C 1
ATOM 909 O O . THR A 1 113 ? -7.810 43.739 29.977 1.00 21.37 116 THR A O 1
ATOM 913 N N . PHE A 1 114 ? -7.650 45.644 28.794 1.00 20.74 117 PHE A N 1
ATOM 914 C CA . PHE A 1 114 ? -9.094 45.777 28.620 1.00 19.75 117 PHE A CA 1
ATOM 915 C C . PHE A 1 114 ? -9.470 44.967 27.385 1.00 20.45 117 PHE A C 1
ATOM 916 O O . PHE A 1 114 ? -8.808 45.066 26.352 1.00 20.95 117 PHE A O 1
ATOM 924 N N . TYR A 1 115 ? -10.522 44.163 27.496 1.00 19.62 118 TYR A N 1
ATOM 925 C CA . TYR A 1 115 ? -11.005 43.366 26.376 1.00 19.88 118 TYR A CA 1
ATOM 926 C C . TYR A 1 115 ? -12.306 44.045 25.980 1.00 18.55 118 TYR A C 1
ATOM 927 O O . TYR A 1 115 ? -13.266 44.077 26.747 1.00 19.06 118 TYR A O 1
ATOM 936 N N . HIS A 1 116 ? -12.304 44.599 24.773 1.00 18.14 119 HIS A N 1
ATOM 937 C CA . HIS A 1 116 ? -13.406 45.384 24.230 1.00 18.13 119 HIS A CA 1
ATOM 938 C C . HIS A 1 116 ? -14.116 44.611 23.114 1.00 16.35 119 HIS A C 1
ATOM 939 O O . HIS A 1 116 ? -13.548 44.390 22.048 1.00 18.48 119 HIS A O 1
ATOM 946 N N . LYS A 1 117 ? -15.354 44.194 23.377 1.00 16.52 120 LYS A N 1
ATOM 947 C CA . LYS A 1 117 ? -16.135 43.424 22.400 1.00 17.83 120 LYS A CA 1
ATOM 948 C C . LYS A 1 117 ? -17.395 44.184 22.005 1.00 17.25 120 LYS A C 1
ATOM 949 O O .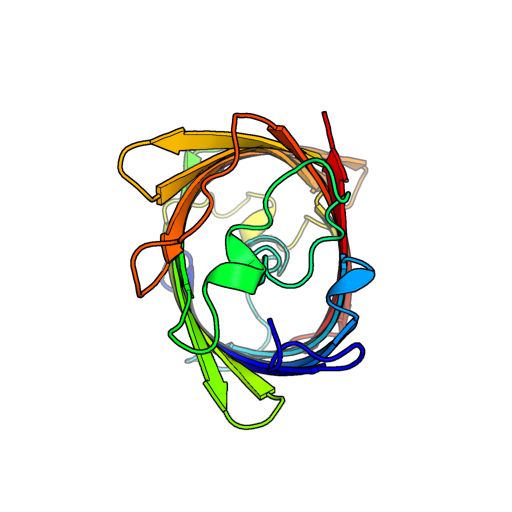 LYS A 1 117 ? -18.216 44.521 22.857 1.00 18.72 120 LYS A O 1
ATOM 955 N N . SER A 1 118 ? -17.560 44.427 20.708 1.00 17.16 121 SER A N 1
ATOM 956 C CA . SER A 1 118 ? -18.705 45.187 20.223 1.00 17.24 121 SER A CA 1
ATOM 957 C C . SER A 1 118 ? -19.497 44.549 19.086 1.00 17.11 121 SER A C 1
ATOM 958 O O . SER A 1 118 ? -19.012 43.660 18.381 1.00 16.66 121 SER A O 1
ATOM 961 N N . LYS A 1 119 ? -20.727 45.037 18.933 1.00 16.94 122 LYS A N 1
ATOM 962 C CA . LYS A 1 119 ? -21.672 44.610 17.903 1.00 17.77 122 LYS A CA 1
ATOM 963 C C . LYS A 1 119 ? -22.137 45.902 17.233 1.00 16.75 122 LYS A C 1
ATOM 964 O O . LYS A 1 119 ? -22.648 46.798 17.904 1.00 16.35 122 LYS A O 1
ATOM 970 N N . PHE A 1 120 ? -21.973 45.988 15.916 1.00 16.21 123 PHE A N 1
ATOM 971 C CA . PHE A 1 120 ? -22.327 47.195 15.171 1.00 16.20 123 PHE A CA 1
ATOM 972 C C . PHE A 1 120 ? -23.193 46.894 13.951 1.00 15.72 123 PHE A C 1
ATOM 973 O O . PHE A 1 120 ? -22.843 46.039 13.138 1.00 16.17 123 PHE A O 1
ATOM 981 N N . THR A 1 121 ? -24.320 47.594 13.825 1.00 15.54 124 THR A N 1
ATOM 982 C CA . THR A 1 121 ? -25.191 47.416 12.665 1.00 15.72 124 THR A CA 1
ATOM 983 C C . THR A 1 121 ? -25.597 48.778 12.103 1.00 15.72 124 THR A C 1
ATOM 984 O O . THR A 1 121 ? -26.238 49.573 12.787 1.00 16.03 124 THR A O 1
ATOM 988 N N . GLY A 1 122 ? -25.205 49.035 10.856 1.00 16.16 125 GLY A N 1
ATOM 989 C CA . GLY A 1 122 ? -25.526 50.295 10.197 1.00 16.72 125 GLY A CA 1
ATOM 990 C C . GLY A 1 122 ? -26.498 50.060 9.053 1.00 16.97 125 GLY A C 1
ATOM 991 O O . GLY A 1 122 ? -26.367 49.080 8.317 1.00 16.86 125 GLY A O 1
ATOM 992 N N . VAL A 1 123 ? -27.458 50.966 8.893 1.00 15.52 126 VAL A N 1
ATOM 993 C CA . VAL A 1 123 ? -28.485 50.818 7.864 1.00 17.18 126 VAL A CA 1
ATOM 994 C C . VAL A 1 123 ? -28.899 52.109 7.167 1.00 17.76 126 VAL A C 1
ATOM 995 O O . VAL A 1 123 ? -28.665 53.212 7.657 1.00 17.50 126 VAL A O 1
ATOM 999 N N . ASN A 1 124 ? -29.539 51.939 6.017 1.00 18.81 127 ASN A N 1
ATOM 1000 C CA . ASN A 1 124 ? -30.077 53.045 5.236 1.00 18.12 127 ASN A CA 1
ATOM 1001 C C . ASN A 1 124 ? -29.118 54.137 4.781 1.00 18.95 127 ASN A C 1
ATOM 1002 O O . ASN A 1 124 ? -29.526 55.288 4.611 1.00 20.36 127 ASN A O 1
ATOM 1007 N N . PHE A 1 125 ? -27.854 53.791 4.578 1.00 18.97 128 PHE A N 1
ATOM 1008 C CA . PHE A 1 125 ? -26.895 54.783 4.107 1.00 19.69 128 PHE A CA 1
ATOM 1009 C C . PHE A 1 125 ? -27.041 54.947 2.600 1.00 19.91 128 PHE A C 1
ATOM 1010 O O . PHE A 1 125 ? -27.074 53.964 1.863 1.00 21.72 128 PHE A O 1
ATOM 1018 N N . PRO A 1 126 ? -27.156 56.197 2.127 1.00 22.28 129 PRO A N 1
ATOM 1019 C CA . PRO A 1 126 ? -27.294 56.456 0.691 1.00 23.65 129 PRO A CA 1
ATOM 1020 C C . PRO A 1 126 ? -26.096 55.876 -0.054 1.00 24.62 129 PRO A C 1
ATOM 1021 O O . PRO A 1 126 ? -24.953 56.005 0.393 1.00 23.84 129 PRO A O 1
ATOM 1025 N N . ALA A 1 127 ? -26.355 55.238 -1.190 1.00 25.23 130 ALA A N 1
ATOM 1026 C CA . ALA A 1 127 ? -25.289 54.633 -1.975 1.00 27.72 130 ALA A CA 1
ATOM 1027 C C . ALA A 1 127 ? -24.236 55.652 -2.392 1.00 27.55 130 ALA A C 1
ATOM 1028 O O . ALA A 1 127 ? -23.054 55.325 -2.490 1.00 29.62 130 ALA A O 1
ATOM 1030 N N . ASP A 1 128 ? -24.669 56.885 -2.629 1.00 29.25 131 ASP A N 1
ATOM 1031 C CA . ASP A 1 128 ? -23.759 57.943 -3.054 1.00 31.28 131 ASP A CA 1
ATOM 1032 C C . ASP A 1 128 ? -23.398 58.908 -1.931 1.00 30.64 131 ASP A C 1
ATOM 1033 O O . ASP A 1 128 ? -22.911 60.012 -2.184 1.00 31.09 131 ASP A O 1
ATOM 1038 N N . GLY A 1 129 ? -23.639 58.493 -0.691 1.00 28.27 132 GLY A N 1
ATOM 1039 C CA . GLY A 1 129 ? -23.318 59.339 0.444 1.00 26.23 132 GLY A CA 1
ATOM 1040 C C . GLY A 1 129 ? -21.850 59.216 0.809 1.00 23.84 132 GLY A C 1
ATOM 1041 O O . GLY A 1 129 ? -21.173 58.307 0.335 1.00 23.56 132 GLY A O 1
ATOM 1042 N N . PRO A 1 130 ? -21.326 60.113 1.659 1.00 24.05 133 PRO A N 1
ATOM 1043 C CA . PRO A 1 130 ? -19.915 60.065 2.056 1.00 23.93 133 PRO A CA 1
ATOM 1044 C C . PRO A 1 130 ? -19.477 58.794 2.787 1.00 22.53 133 PRO A C 1
ATOM 1045 O O . PRO A 1 130 ? -18.327 58.371 2.669 1.00 22.83 133 PRO A O 1
ATOM 1049 N N . ILE A 1 131 ? -20.383 58.180 3.538 1.00 21.71 134 ILE A N 1
ATOM 1050 C CA . ILE A 1 131 ? -20.022 56.966 4.255 1.00 20.76 134 ILE A CA 1
ATOM 1051 C C . ILE A 1 131 ? -19.760 55.799 3.298 1.00 20.76 134 ILE A C 1
ATOM 1052 O O . ILE A 1 131 ? -18.695 55.185 3.338 1.00 21.70 134 ILE A O 1
ATOM 1057 N N . MET A 1 132 ? -20.713 55.499 2.422 1.00 20.73 135 MET A N 1
ATOM 1058 C CA . MET A 1 132 ? -20.525 54.389 1.498 1.00 22.66 135 MET A CA 1
ATOM 1059 C C . MET A 1 132 ? -19.555 54.710 0.359 1.00 23.19 135 MET A C 1
ATOM 1060 O O . MET A 1 132 ? -19.099 53.811 -0.344 1.00 23.80 135 MET A O 1
ATOM 1065 N N . GLN A 1 133 ? -19.237 55.988 0.179 1.00 24.35 136 GLN A N 1
ATOM 1066 C CA . GLN A 1 133 ? -18.297 56.379 -0.868 1.00 26.13 136 GLN A CA 1
ATOM 1067 C C . GLN A 1 133 ? -16.905 56.596 -0.276 1.00 27.03 136 GLN A C 1
ATOM 1068 O O . GLN A 1 133 ? -15.967 56.967 -0.984 1.00 26.82 136 GLN A O 1
ATOM 1074 N N . ASN A 1 134 ? -16.779 56.357 1.029 1.00 25.72 137 ASN A N 1
ATOM 1075 C CA . ASN A 1 134 ? -15.501 56.507 1.722 1.00 26.98 137 ASN A CA 1
ATOM 1076 C C . ASN A 1 134 ? -14.955 57.919 1.498 1.00 26.86 137 ASN A C 1
ATOM 1077 O O . ASN A 1 134 ? -13.776 58.099 1.184 1.00 27.42 137 ASN A O 1
ATOM 1082 N N . GLN A 1 135 ? -15.820 58.916 1.679 1.00 26.44 138 GLN A N 1
ATOM 1083 C CA . GLN A 1 135 ? -15.447 60.315 1.476 1.00 27.70 138 GLN A CA 1
ATOM 1084 C C . GLN A 1 135 ? -15.228 61.145 2.738 1.00 27.57 138 GLN A C 1
ATOM 1085 O O . GLN A 1 135 ? -14.933 62.334 2.646 1.00 28.62 138 GLN A O 1
ATOM 1091 N N . SER A 1 136 ? -15.399 60.549 3.914 1.00 25.66 139 SER A N 1
ATOM 1092 C CA . SER A 1 136 ? -15.154 61.289 5.148 1.00 23.30 139 SER A CA 1
ATOM 1093 C C . SER A 1 136 ? -13.700 61.007 5.532 1.00 22.89 139 SER A C 1
ATOM 1094 O O . SER A 1 136 ? -13.136 59.994 5.119 1.00 23.36 139 SER A O 1
ATOM 1097 N N . VAL A 1 137 ? -13.089 61.899 6.309 1.00 23.81 140 VAL A N 1
ATOM 1098 C CA . VAL A 1 137 ? -11.688 61.730 6.686 1.00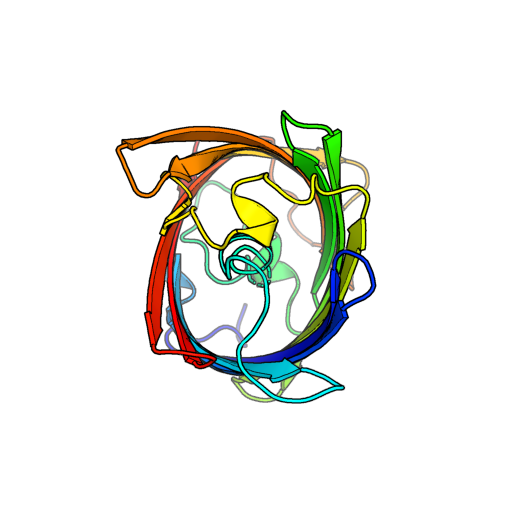 25.25 140 VAL A CA 1
ATOM 1099 C C . VAL A 1 137 ? -11.419 61.679 8.190 1.00 22.29 140 VAL A C 1
ATOM 1100 O O . VAL A 1 137 ? -10.441 61.078 8.624 1.00 25.19 140 VAL A O 1
ATOM 1104 N N . ASP A 1 138 ? -12.286 62.309 8.973 1.00 22.88 141 ASP A N 1
ATOM 1105 C CA . ASP A 1 138 ? -12.134 62.357 10.429 1.00 21.92 141 ASP A CA 1
ATOM 1106 C C . ASP A 1 138 ? -13.411 62.892 11.055 1.00 22.45 141 ASP A C 1
ATOM 1107 O O . ASP A 1 138 ? -14.298 63.395 10.362 1.00 24.16 141 ASP A O 1
ATOM 1112 N N . TRP A 1 139 ? -13.486 62.783 12.377 1.00 21.82 142 TRP A N 1
ATOM 1113 C CA . TRP A 1 139 ? -14.582 63.356 13.139 1.00 20.90 142 TRP A CA 1
ATOM 1114 C C . TRP A 1 139 ? -13.948 64.641 13.657 1.00 22.76 142 TRP A C 1
ATOM 1115 O O . TRP A 1 139 ? -12.748 64.665 13.935 1.00 22.70 142 TRP A O 1
ATOM 1126 N N . GLU A 1 140 ? -14.735 65.702 13.775 1.00 23.06 143 GLU A N 1
ATOM 1127 C CA . GLU A 1 140 ? -14.220 66.960 14.305 1.00 25.18 143 GLU A CA 1
ATOM 1128 C C . GLU A 1 140 ? -14.148 66.817 15.823 1.00 24.82 143 GLU A C 1
ATOM 1129 O O . GLU A 1 140 ? -14.854 65.995 16.409 1.00 24.99 143 GLU A O 1
ATOM 1135 N N . PRO A 1 141 ? -13.273 67.593 16.481 1.00 24.19 144 PRO A N 1
ATOM 1136 C CA . PRO A 1 141 ? -13.206 67.478 17.940 1.00 24.23 144 PRO A CA 1
ATOM 1137 C C . PRO A 1 141 ? -14.593 67.858 18.455 1.00 24.11 144 PRO A C 1
ATOM 1138 O O . PRO A 1 141 ? -15.312 68.611 17.793 1.00 25.66 144 PRO A O 1
ATOM 1142 N N . SER A 1 142 ? -14.974 67.359 19.625 1.00 22.75 145 SER A N 1
ATOM 1143 C CA . SER A 1 142 ? -16.301 67.657 20.147 1.00 22.98 145 SER A CA 1
ATOM 1144 C C . SER A 1 142 ? -16.375 67.761 21.661 1.00 23.96 145 SER A C 1
ATOM 1145 O O . SER A 1 142 ? -15.407 67.491 22.371 1.00 24.41 145 SER A O 1
ATOM 1148 N N . THR A 1 143 ? -17.550 68.157 22.137 1.00 24.27 146 THR A N 1
ATOM 1149 C CA . THR A 1 143 ? -17.824 68.265 23.561 1.00 24.55 146 THR A CA 1
ATOM 1150 C C . THR A 1 143 ? -19.164 67.576 23.794 1.00 24.25 146 THR A C 1
ATOM 1151 O O . THR A 1 143 ? -20.210 68.041 23.336 1.00 24.60 146 THR A O 1
ATOM 1155 N N . GLU A 1 144 ? -19.107 66.450 24.497 1.00 23.72 147 GLU A N 1
ATOM 1156 C CA . GLU A 1 144 ? -20.274 65.633 24.804 1.00 23.86 147 GLU A CA 1
ATOM 1157 C C . GLU A 1 144 ? -20.846 65.969 26.178 1.00 25.16 147 GLU A C 1
ATOM 1158 O O . GLU A 1 144 ? -20.101 66.147 27.143 1.00 25.20 147 GLU A O 1
ATOM 1164 N N . LYS A 1 145 ? -22.170 66.059 26.266 1.00 25.35 148 LYS A N 1
ATOM 1165 C CA . LYS A 1 145 ? -22.822 66.354 27.536 1.00 26.33 148 LYS A CA 1
ATOM 1166 C C . LYS A 1 145 ? -23.123 65.046 28.257 1.00 26.10 148 LYS A C 1
ATOM 1167 O O . LYS A 1 145 ? -23.769 64.155 27.702 1.00 24.85 148 LYS A O 1
ATOM 1173 N N . ILE A 1 146 ? -22.648 64.937 29.493 1.00 25.17 149 ILE A N 1
ATOM 1174 C CA . ILE A 1 146 ? -22.856 63.741 30.299 1.00 25.66 149 ILE A CA 1
ATOM 1175 C C . ILE A 1 146 ? -23.830 64.024 31.439 1.00 27.94 149 ILE A C 1
ATOM 1176 O O . ILE A 1 146 ? -23.641 64.967 32.206 1.00 28.14 149 ILE A O 1
ATOM 1181 N N . THR A 1 147 ? -24.872 63.207 31.540 1.00 29.00 150 THR A N 1
ATOM 1182 C CA . THR A 1 147 ? -25.859 63.357 32.602 1.00 30.47 150 THR A CA 1
ATOM 1183 C C . THR A 1 147 ? -26.015 62.035 33.345 1.00 32.60 150 THR A C 1
ATOM 1184 O O . THR A 1 147 ? -25.731 60.969 32.798 1.00 31.19 150 THR A O 1
ATOM 1188 N N . ALA A 1 148 ? -26.456 62.108 34.596 1.00 33.64 151 ALA A N 1
ATOM 1189 C CA . ALA A 1 148 ? -26.631 60.910 35.409 1.00 36.55 151 ALA A CA 1
ATOM 1190 C C . ALA A 1 148 ? -28.094 60.629 35.718 1.00 39.16 151 ALA A C 1
ATOM 1191 O O . ALA A 1 148 ? -28.900 61.552 35.848 1.00 39.62 151 ALA A O 1
ATOM 1193 N N . SER A 1 149 ? -28.427 59.348 35.839 1.00 41.42 152 SER A N 1
ATOM 1194 C CA . SER A 1 149 ? -29.790 58.934 36.147 1.00 44.33 152 SER A CA 1
ATOM 1195 C C . SER A 1 149 ? -29.877 57.435 36.411 1.00 45.04 152 SER A C 1
ATOM 1196 O O . SER A 1 149 ? -29.409 56.624 35.612 1.00 44.24 152 SER A O 1
ATOM 1199 N N . ASP A 1 150 ? -30.468 57.077 37.547 1.00 45.94 153 ASP A N 1
ATOM 1200 C CA . ASP A 1 150 ? -30.652 55.681 37.928 1.00 46.42 153 ASP A CA 1
ATOM 1201 C C . ASP A 1 150 ? -29.378 54.839 37.974 1.00 43.04 153 ASP A C 1
ATOM 1202 O O . ASP A 1 150 ? -29.400 53.660 37.626 1.00 43.43 153 ASP A O 1
ATOM 1207 N N . GLY A 1 151 ? -28.271 55.437 38.401 1.00 40.01 154 GLY A N 1
ATOM 1208 C CA . GLY A 1 151 ? -27.026 54.692 38.490 1.00 35.45 154 GLY A CA 1
ATOM 1209 C C . GLY A 1 151 ? -26.262 54.526 37.188 1.00 32.58 154 GLY A C 1
ATOM 1210 O O . GLY A 1 151 ? -25.216 53.875 37.162 1.00 29.82 154 GLY A O 1
ATOM 1211 N N . VAL A 1 152 ? -26.780 55.099 36.106 1.00 30.86 155 VAL A N 1
ATOM 1212 C CA . VAL A 1 152 ? -26.111 55.011 34.809 1.00 28.76 155 VAL A CA 1
ATOM 1213 C C . VAL A 1 152 ? -25.896 56.408 34.241 1.00 28.22 155 VAL A C 1
ATOM 1214 O O . VAL A 1 152 ? -26.478 57.382 34.722 1.00 27.50 155 VAL A O 1
ATOM 1218 N N . LEU A 1 153 ? -25.052 56.511 33.222 1.00 26.20 156 LEU A N 1
ATOM 1219 C CA . LEU A 1 153 ? -24.793 57.802 32.607 1.00 24.70 156 LEU A CA 1
ATOM 1220 C C . LEU A 1 153 ? -25.318 57.843 31.184 1.00 25.14 156 LEU A C 1
ATOM 1221 O O . LEU A 1 153 ? -25.446 56.812 30.521 1.00 24.23 156 LEU A O 1
ATOM 1226 N N . LYS A 1 154 ? -25.634 59.048 30.731 1.00 24.19 157 LYS A N 1
ATOM 1227 C CA . LYS A 1 154 ? -26.117 59.256 29.380 1.00 25.33 157 LYS A CA 1
ATOM 1228 C C . LYS A 1 154 ? -25.257 60.318 28.723 1.00 25.58 157 LYS A C 1
ATOM 1229 O O . LYS A 1 154 ? -24.866 61.301 29.359 1.00 25.24 157 LYS A O 1
ATOM 1235 N N . GLY A 1 155 ? -24.946 60.107 27.451 1.00 22.24 158 GLY A N 1
ATOM 1236 C CA . GLY A 1 155 ? -24.130 61.061 26.730 1.00 21.94 158 GLY A CA 1
ATOM 1237 C C . GLY A 1 155 ? -24.834 61.555 25.484 1.00 23.31 158 GLY A C 1
ATOM 1238 O O . GLY A 1 155 ? -25.446 60.779 24.750 1.00 22.15 158 GLY A O 1
ATOM 1239 N N . ASP A 1 156 ? -24.750 62.858 25.249 1.00 22.96 159 ASP A N 1
ATOM 1240 C CA . ASP A 1 156 ? -25.370 63.465 24.083 1.00 24.95 159 ASP A CA 1
ATOM 1241 C C . ASP A 1 156 ? -24.365 64.383 23.413 1.00 24.68 159 ASP A C 1
ATOM 1242 O O . ASP A 1 156 ? -23.815 65.286 24.048 1.00 23.83 159 ASP A O 1
ATOM 1247 N N . VAL A 1 157 ? -24.112 64.142 22.132 1.00 23.63 160 VAL A N 1
ATOM 1248 C CA . VAL A 1 157 ? -23.171 64.967 21.393 1.00 23.44 160 VAL A CA 1
ATOM 1249 C C . VAL A 1 157 ? -23.494 65.015 19.908 1.00 23.96 160 VAL A C 1
ATOM 1250 O O . VAL A 1 157 ? -23.846 64.000 19.294 1.00 23.15 160 VAL A O 1
ATOM 1254 N N . THR A 1 158 ? -23.401 66.213 19.342 1.00 22.96 161 THR A N 1
ATOM 1255 C CA . THR A 1 158 ? -23.639 66.414 17.924 1.00 23.81 161 THR A CA 1
ATOM 1256 C C . THR A 1 158 ? -22.267 66.339 17.274 1.00 24.45 161 THR A C 1
ATOM 1257 O O . THR A 1 158 ? -21.411 67.200 17.491 1.00 26.33 161 THR A O 1
ATOM 1261 N N . MET A 1 159 ? -22.058 65.290 16.491 1.00 22.63 162 MET A N 1
ATOM 1262 C CA . MET A 1 159 ? -20.788 65.065 15.824 1.00 22.74 162 MET A CA 1
ATOM 1263 C C . MET A 1 159 ? -20.790 65.578 14.398 1.00 22.88 162 MET A C 1
ATOM 1264 O O . MET A 1 159 ? -21.843 65.714 13.775 1.00 22.62 162 MET A O 1
ATOM 1269 N N . TYR A 1 160 ? -19.597 65.856 13.887 1.00 23.29 163 TYR A N 1
ATOM 1270 C CA . TYR A 1 160 ? -19.437 66.349 12.529 1.00 24.77 163 TYR A CA 1
ATOM 1271 C C . TYR A 1 160 ? -18.296 65.649 11.815 1.00 24.89 163 TYR A C 1
ATOM 1272 O O . TYR A 1 160 ? -17.159 65.649 12.287 1.00 25.70 163 TYR A O 1
ATOM 1281 N N . LEU A 1 161 ? -18.611 65.039 10.680 1.00 24.26 164 LEU A N 1
ATOM 1282 C CA . LEU A 1 161 ? -17.608 64.361 9.875 1.00 25.35 164 LEU A CA 1
ATOM 1283 C C . LEU A 1 161 ? -16.950 65.395 8.976 1.00 25.96 164 LEU A C 1
ATOM 1284 O O . LEU A 1 161 ? -17.632 66.246 8.408 1.00 27.35 164 LEU A O 1
ATOM 1289 N N . LYS A 1 162 ? -15.630 65.331 8.859 1.00 25.36 165 LYS A N 1
ATOM 1290 C CA . LYS A 1 162 ? -14.917 66.239 7.970 1.00 25.62 165 LYS A CA 1
ATOM 1291 C C . LYS A 1 162 ? -14.930 65.514 6.627 1.00 24.81 165 LYS A C 1
ATOM 1292 O O . LYS A 1 162 ? -14.516 64.359 6.544 1.00 25.27 165 LYS A O 1
ATOM 1298 N N . LEU A 1 163 ? -15.423 66.172 5.582 1.00 24.34 166 LEU A N 1
ATOM 1299 C CA . LEU A 1 163 ? -15.481 65.542 4.265 1.00 25.15 166 LEU A CA 1
ATOM 1300 C C . LEU A 1 163 ? -14.176 65.735 3.490 1.00 26.28 166 LEU A C 1
ATOM 1301 O O . LEU A 1 163 ? -13.455 66.709 3.704 1.00 25.60 166 LEU A O 1
ATOM 1306 N N . GLU A 1 164 ? -13.886 64.796 2.593 1.00 28.01 167 GLU A N 1
ATOM 1307 C CA . GLU A 1 164 ? -12.649 64.806 1.813 1.00 29.42 167 GLU A CA 1
ATOM 1308 C C . GLU A 1 164 ? -12.294 66.100 1.087 1.00 30.07 167 GLU A C 1
ATOM 1309 O O . GLU A 1 164 ? -11.149 66.547 1.143 1.00 27.69 167 GLU A O 1
ATOM 1315 N N . GLY A 1 165 ? -13.262 66.701 0.407 1.00 30.00 168 GLY A N 1
ATOM 1316 C CA . GLY A 1 165 ? -12.982 67.928 -0.318 1.00 31.22 168 GLY A CA 1
ATOM 1317 C C . GLY A 1 165 ? -13.232 69.172 0.504 1.00 31.69 168 GLY A C 1
ATOM 1318 O O . GLY A 1 165 ? -13.013 70.291 0.038 1.00 33.10 168 GLY A O 1
ATOM 1319 N N . GLY A 1 166 ? -13.677 68.973 1.740 1.00 32.02 169 GLY A N 1
ATOM 1320 C CA . GLY A 1 166 ? -13.976 70.087 2.616 1.00 30.70 169 GLY A CA 1
ATOM 1321 C C . GLY A 1 166 ? -15.441 70.001 2.994 1.00 30.83 169 GLY A C 1
ATOM 1322 O O . GLY A 1 166 ? -16.194 69.260 2.365 1.00 31.25 169 GLY A O 1
ATOM 1323 N N . GLY A 1 167 ? -15.854 70.748 4.011 1.00 30.41 170 GLY A N 1
ATOM 1324 C CA . GLY A 1 167 ? -17.246 70.700 4.421 1.00 30.60 170 GLY A CA 1
ATOM 1325 C C . GLY A 1 167 ? -17.467 69.649 5.494 1.00 30.62 170 GLY A C 1
ATOM 1326 O O . GLY A 1 167 ? -16.555 68.884 5.810 1.00 28.02 170 GLY A O 1
ATOM 1327 N N . ASN A 1 168 ? -18.678 69.603 6.043 1.00 31.23 171 ASN A N 1
ATOM 1328 C CA . ASN A 1 168 ? -18.997 68.649 7.100 1.00 32.88 171 ASN A CA 1
ATOM 1329 C C . ASN A 1 168 ? -20.318 67.909 6.900 1.00 30.57 171 ASN A C 1
ATOM 1330 O O . ASN A 1 168 ? -21.149 68.292 6.077 1.00 29.25 171 ASN A O 1
ATOM 1335 N N . HIS A 1 169 ? -20.495 66.849 7.683 1.00 27.37 172 HIS A N 1
ATOM 1336 C CA . HIS A 1 169 ? -21.687 66.005 7.638 1.00 25.41 172 HIS A CA 1
ATOM 1337 C C . HIS A 1 169 ? -22.051 65.726 9.101 1.00 24.61 172 HIS A C 1
ATOM 1338 O O . HIS A 1 169 ? -21.245 65.171 9.849 1.00 24.15 172 HIS A O 1
ATOM 1345 N N . LYS A 1 170 ? -23.259 66.112 9.501 1.00 22.78 173 LYS A N 1
ATOM 1346 C CA . LYS A 1 170 ? -23.709 65.950 10.882 1.00 23.47 173 LYS A CA 1
ATOM 1347 C C . LYS A 1 170 ? -24.207 64.555 11.274 1.00 23.48 173 LYS A C 1
ATOM 1348 O O . LYS A 1 170 ? -24.800 63.842 10.465 1.00 23.39 173 LYS A O 1
ATOM 1354 N N . CYS A 1 171 ? -23.946 64.182 12.526 1.00 22.61 174 CYS A N 1
ATOM 1355 C CA . CYS A 1 171 ? -24.391 62.903 13.083 1.00 21.79 174 CYS A CA 1
ATOM 1356 C C . CYS A 1 171 ? -24.635 63.071 14.579 1.00 22.12 174 CYS A C 1
ATOM 1357 O O . CYS A 1 171 ? -23.758 63.531 15.314 1.00 24.33 174 CYS A O 1
ATOM 1360 N N . GLN A 1 172 ? -25.825 62.699 15.030 1.00 21.11 175 GLN A N 1
ATOM 1361 C CA . GLN A 1 172 ? -26.162 62.812 16.444 1.00 20.95 175 GLN A CA 1
ATOM 1362 C C . GLN A 1 172 ? -25.909 61.494 17.167 1.00 21.21 175 GLN A C 1
ATOM 1363 O O . GLN A 1 172 ? -26.387 60.447 16.732 1.00 20.53 175 GLN A O 1
ATOM 1369 N N . PHE A 1 173 ? -25.148 61.564 18.259 1.00 20.88 176 PHE A N 1
ATOM 1370 C CA . PHE A 1 173 ? -24.825 60.404 19.095 1.00 20.64 176 PHE A CA 1
ATOM 1371 C C . PHE A 1 173 ? -25.686 60.442 20.354 1.00 20.75 176 PHE A C 1
ATOM 1372 O O . PHE A 1 173 ? -25.799 61.485 21.002 1.00 22.50 176 PHE A O 1
ATOM 1380 N N . LYS A 1 174 ? -26.281 59.307 20.703 1.00 20.11 177 LYS A N 1
ATOM 1381 C CA . LYS A 1 174 ? -27.067 59.186 21.928 1.00 21.02 177 LYS A CA 1
ATOM 1382 C C . LYS A 1 174 ? -26.503 57.932 22.580 1.00 19.65 177 LYS A C 1
ATOM 1383 O O . LYS A 1 174 ? -26.659 56.831 22.051 1.00 19.96 177 LYS A O 1
ATOM 1389 N N . THR A 1 175 ? -25.837 58.100 23.721 1.00 19.02 178 THR A N 1
ATOM 1390 C CA . THR A 1 175 ? -25.194 56.978 24.397 1.00 19.10 178 THR A CA 1
ATOM 1391 C C . THR A 1 175 ? -25.608 56.750 25.847 1.00 18.96 178 THR A C 1
ATOM 1392 O O . THR A 1 175 ? -25.893 57.697 26.579 1.00 20.21 178 THR A O 1
ATOM 1396 N N . THR A 1 176 ? -25.641 55.482 26.246 1.00 18.69 179 THR A N 1
ATOM 1397 C CA . THR A 1 176 ? -25.936 55.111 27.625 1.00 19.09 179 THR A CA 1
ATOM 1398 C C . THR A 1 176 ? -24.726 54.308 28.107 1.00 19.63 179 THR A C 1
ATOM 1399 O O . THR A 1 176 ? -24.307 53.353 27.450 1.00 18.56 179 THR A O 1
ATOM 1403 N N . TYR A 1 177 ? -24.154 54.717 29.239 1.00 18.50 180 TYR A N 1
ATOM 1404 C CA . TYR A 1 177 ? -22.980 54.059 29.816 1.00 19.38 180 TYR A CA 1
ATOM 1405 C C . TYR A 1 177 ? -23.416 53.313 31.069 1.00 19.62 180 TYR A C 1
ATOM 1406 O O . TYR A 1 177 ? -24.014 53.910 31.962 1.00 20.53 180 TYR A O 1
ATOM 1415 N N . LYS A 1 178 ? -23.102 52.023 31.138 1.00 19.15 181 LYS A N 1
ATOM 1416 C CA . LYS A 1 178 ? -23.526 51.200 32.271 1.00 19.50 181 LYS A CA 1
ATOM 1417 C C . LYS A 1 178 ? -22.441 50.401 32.978 1.00 19.58 181 LYS A C 1
ATOM 1418 O O . LYS A 1 178 ? -21.825 49.513 32.392 1.00 19.18 181 LYS A O 1
ATOM 1424 N N . ALA A 1 179 ? -22.224 50.701 34.254 1.00 22.08 182 ALA A N 1
ATOM 1425 C CA . ALA A 1 179 ? -21.242 49.964 35.032 1.00 22.25 182 ALA A CA 1
ATOM 1426 C C . ALA A 1 179 ? -21.838 48.590 35.349 1.00 23.40 182 ALA A C 1
ATOM 1427 O O . ALA A 1 179 ? -23.056 48.450 35.482 1.00 24.01 182 ALA A O 1
ATOM 1429 N N . ALA A 1 180 ? -20.985 47.578 35.459 1.00 23.86 183 ALA A N 1
ATOM 1430 C CA . ALA A 1 180 ? -21.450 46.226 35.756 1.00 26.04 183 ALA A CA 1
ATOM 1431 C C . ALA A 1 180 ? -21.955 46.131 37.192 1.00 29.01 183 ALA A C 1
ATOM 1432 O O . ALA A 1 180 ? -22.809 45.300 37.508 1.00 29.11 183 ALA A O 1
ATOM 1434 N N . LYS A 1 181 ? -21.423 46.990 38.053 1.00 29.75 184 LYS A N 1
ATOM 1435 C CA . LYS A 1 181 ? -21.806 47.009 39.460 1.00 32.22 184 LYS A CA 1
ATOM 1436 C C . LYS A 1 181 ? -22.118 48.431 39.907 1.00 33.05 184 LYS A C 1
ATOM 1437 O O . LYS A 1 181 ? -21.547 49.392 39.391 1.00 31.73 184 LYS A O 1
ATOM 1443 N N . LYS A 1 182 ? -23.029 48.564 40.868 1.00 33.35 185 LYS A N 1
ATOM 1444 C CA . LYS A 1 182 ? -23.410 49.876 41.378 1.00 35.25 185 LYS A CA 1
ATOM 1445 C C . LYS A 1 182 ? -22.171 50.684 41.749 1.00 35.12 185 LYS A C 1
ATOM 1446 O O . LYS A 1 182 ? -21.313 50.211 42.493 1.00 35.35 185 LYS A O 1
ATOM 1452 N N . ILE A 1 183 ? -22.087 51.903 41.225 1.00 35.64 186 ILE A N 1
ATOM 1453 C CA . ILE A 1 183 ? -20.952 52.782 41.485 1.00 36.55 186 ILE A CA 1
ATOM 1454 C C . ILE A 1 183 ? -21.086 53.497 42.824 1.00 38.82 186 ILE A C 1
ATOM 1455 O O . ILE A 1 183 ? -22.152 54.009 43.165 1.00 39.56 186 ILE A O 1
ATOM 1460 N N . LEU A 1 184 ? -19.989 53.528 43.574 1.00 41.26 187 LEU A N 1
ATOM 1461 C CA . LEU A 1 184 ? -19.957 54.160 44.886 1.00 44.27 187 LEU A CA 1
ATOM 1462 C C . LEU A 1 184 ? -20.231 55.660 44.853 1.00 44.20 187 LEU A C 1
ATOM 1463 O O . LEU A 1 184 ? -21.067 56.160 45.606 1.00 44.18 187 LEU A O 1
ATOM 1468 N N . LYS A 1 185 ? -19.528 56.375 43.982 1.00 44.27 188 LYS A N 1
ATOM 1469 C CA . LYS A 1 185 ? -19.693 57.820 43.887 1.00 43.28 188 LYS A CA 1
ATOM 1470 C C . LYS A 1 185 ? -20.152 58.267 42.502 1.00 40.46 188 LYS A C 1
ATOM 1471 O O . LYS A 1 185 ? -19.359 58.317 41.563 1.00 39.06 188 LYS A O 1
ATOM 1477 N N . MET A 1 186 ? -21.436 58.595 42.386 1.00 36.87 189 MET A N 1
ATOM 1478 C CA . MET A 1 186 ? -22.006 59.048 41.121 1.00 34.79 189 MET A CA 1
ATOM 1479 C C . MET A 1 186 ? -21.672 60.510 40.853 1.00 34.35 189 MET A C 1
ATOM 1480 O O . MET A 1 186 ? -21.737 61.349 41.754 1.00 34.32 189 MET A O 1
ATOM 1485 N N . PRO A 1 187 ? -21.303 60.835 39.606 1.00 32.55 190 PRO A N 1
ATOM 1486 C CA . PRO A 1 187 ? -20.968 62.214 39.248 1.00 32.43 190 PRO A CA 1
ATOM 1487 C C . PRO A 1 187 ? -22.227 62.987 38.871 1.00 32.37 190 PRO A C 1
ATOM 1488 O O . PRO A 1 187 ? -23.266 62.393 38.576 1.00 33.01 190 PRO A O 1
ATOM 1492 N N . GLY A 1 188 ? -22.133 64.310 38.893 1.00 32.34 191 GLY A N 1
ATOM 1493 C CA . GLY A 1 188 ? -23.263 65.129 38.505 1.00 32.03 191 GLY A CA 1
ATOM 1494 C C . GLY A 1 188 ? -23.106 65.375 37.019 1.00 32.05 191 GLY A C 1
ATOM 1495 O O . GLY A 1 188 ? -22.229 64.780 36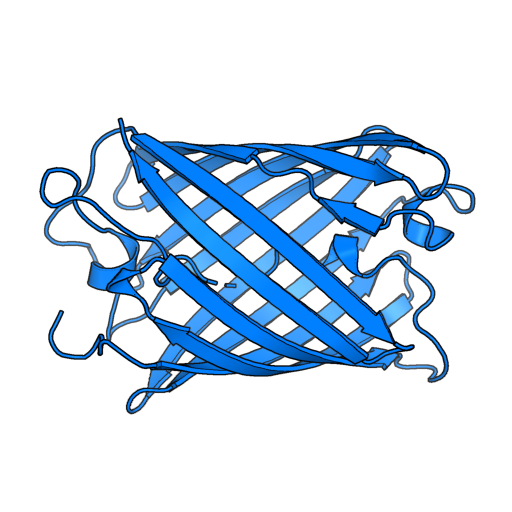.389 1.00 32.05 191 GLY A O 1
ATOM 1496 N N . SER A 1 189 ? -23.940 66.235 36.447 1.00 31.97 192 SER A N 1
ATOM 1497 C CA . SER A 1 189 ? -23.841 66.533 35.024 1.00 32.28 192 SER A CA 1
ATOM 1498 C C . SER A 1 189 ? -22.521 67.236 34.735 1.00 31.53 192 SER A C 1
ATOM 1499 O O . SER A 1 189 ? -22.068 68.075 35.514 1.00 31.60 192 SER A O 1
ATOM 1502 N N . HIS A 1 190 ? -21.898 66.878 33.619 1.00 29.17 193 HIS A N 1
ATOM 1503 C CA . HIS A 1 190 ? -20.640 67.492 33.220 1.00 28.37 193 HIS A CA 1
ATOM 1504 C C . HIS A 1 190 ? -20.402 67.273 31.737 1.00 29.36 193 HIS A C 1
ATOM 1505 O O . HIS A 1 190 ? -21.292 66.815 31.022 1.00 28.90 193 HIS A O 1
ATOM 1512 N N . TYR A 1 191 ? -19.202 67.609 31.277 1.00 29.54 194 TYR A N 1
ATOM 1513 C CA . TYR A 1 191 ? -18.861 67.461 29.871 1.00 30.51 194 TYR A CA 1
ATOM 1514 C C . TYR A 1 191 ? -17.565 66.698 29.667 1.00 28.27 194 TYR A C 1
ATOM 1515 O O . TYR A 1 191 ? -16.727 66.610 30.564 1.00 26.89 194 TYR A O 1
ATOM 1524 N N . ILE A 1 192 ? -17.421 66.131 28.475 1.00 25.24 195 ILE A N 1
ATOM 1525 C CA . ILE A 1 192 ? -16.206 65.428 28.100 1.00 23.42 195 ILE A CA 1
ATOM 1526 C C . ILE A 1 192 ? -15.872 65.923 26.703 1.00 23.00 195 ILE A C 1
ATOM 1527 O O . ILE A 1 192 ? -16.683 65.796 25.782 1.00 24.14 195 ILE A O 1
ATOM 1532 N N . SER A 1 193 ? -14.697 66.519 26.549 1.00 22.75 196 SER A N 1
ATOM 1533 C CA . SER A 1 193 ? -14.275 67.004 25.244 1.00 23.22 196 SER A CA 1
ATOM 1534 C C . SER A 1 193 ? -13.362 65.949 24.641 1.00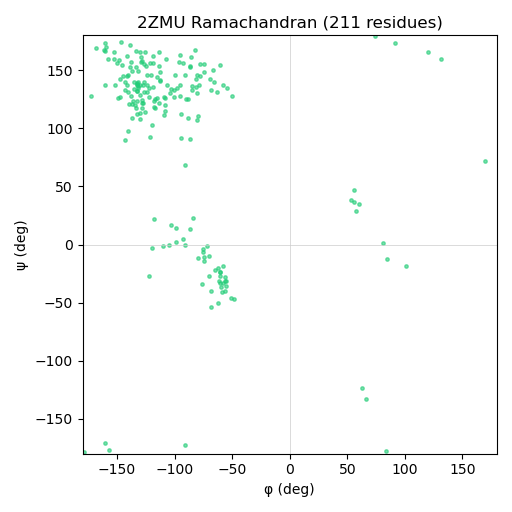 23.23 196 SER A C 1
ATOM 1535 O O . SER A 1 193 ? -12.481 65.419 25.322 1.00 24.70 196 SER A O 1
ATOM 1538 N N . HIS A 1 194 ? -13.583 65.644 23.367 1.00 22.81 197 HIS A N 1
ATOM 1539 C CA . HIS A 1 194 ? -12.813 64.619 22.673 1.00 22.58 197 HIS A CA 1
ATOM 1540 C C . HIS A 1 194 ? -12.076 65.132 21.448 1.00 22.74 197 HIS A C 1
ATOM 1541 O O . HIS A 1 194 ? -12.476 66.115 20.822 1.00 22.54 197 HIS A O 1
ATOM 1548 N N . ARG A 1 195 ? -11.018 64.411 21.099 1.00 23.19 198 ARG A N 1
ATOM 1549 C CA . ARG A 1 195 ? -10.216 64.687 19.921 1.00 24.85 198 ARG A CA 1
ATOM 1550 C C . ARG A 1 195 ? -9.813 63.319 19.376 1.00 23.17 198 ARG A C 1
ATOM 1551 O O . ARG A 1 195 ? -8.790 62.764 19.768 1.00 23.84 198 ARG A O 1
ATOM 1559 N N . LEU A 1 196 ? -10.649 62.768 18.498 1.00 21.48 199 LEU A N 1
ATOM 1560 C CA . LEU A 1 196 ? -10.402 61.462 17.889 1.00 20.37 199 LEU A CA 1
ATOM 1561 C C . LEU A 1 196 ? -9.840 61.672 16.486 1.00 19.74 199 LEU A C 1
ATOM 1562 O O . LEU A 1 196 ? -10.430 62.391 15.681 1.00 20.67 199 LEU A O 1
ATOM 1567 N N . VAL A 1 197 ? -8.701 61.049 16.199 1.00 20.11 200 VAL A N 1
ATOM 1568 C CA . VAL A 1 197 ? -8.053 61.195 14.896 1.00 21.01 200 VAL A CA 1
ATOM 1569 C C . VAL A 1 197 ? -7.641 59.846 14.314 1.00 21.81 200 VAL A C 1
ATOM 1570 O O . VAL A 1 197 ? -7.154 58.979 15.039 1.00 20.76 200 VAL A O 1
ATOM 1574 N N . ARG A 1 198 ? -7.830 59.659 13.009 1.00 20.79 201 ARG A N 1
ATOM 1575 C CA . ARG A 1 198 ? -7.445 58.393 12.391 1.00 22.22 201 ARG A CA 1
ATOM 1576 C C . ARG A 1 198 ? -6.385 58.532 11.305 1.00 23.55 201 ARG A C 1
ATOM 1577 O O . ARG A 1 198 ? -6.216 59.595 10.708 1.00 25.62 201 ARG A O 1
ATOM 1585 N N . LYS A 1 199 ? -5.671 57.438 11.073 1.00 24.28 202 LYS A N 1
ATOM 1586 C CA . LYS A 1 199 ? -4.620 57.366 10.062 1.00 26.87 202 LYS A CA 1
ATOM 1587 C C . LYS A 1 199 ? -4.870 56.012 9.412 1.00 25.67 202 LYS A C 1
ATOM 1588 O O . LYS A 1 199 ? -4.615 54.974 10.020 1.00 23.85 202 LYS A O 1
ATOM 1594 N N . THR A 1 200 ? -5.363 56.021 8.179 1.00 24.04 203 THR A N 1
ATOM 1595 C CA . THR A 1 200 ? -5.706 54.779 7.504 1.00 25.21 203 THR A CA 1
ATOM 1596 C C . THR A 1 200 ? -4.906 54.416 6.261 1.00 27.20 203 THR A C 1
ATOM 1597 O O . THR A 1 200 ? -4.522 55.279 5.473 1.00 28.06 203 THR A O 1
ATOM 1601 N N . GLU A 1 201 ? -4.671 53.117 6.111 1.00 28.67 204 GLU A N 1
ATOM 1602 C CA . GLU A 1 201 ? -3.978 52.552 4.961 1.00 31.07 204 GLU A CA 1
ATOM 1603 C C . GLU A 1 201 ? -4.707 51.257 4.634 1.00 29.05 204 GLU A C 1
ATOM 1604 O O . GLU A 1 201 ? -4.469 50.223 5.259 1.00 29.27 204 GLU A O 1
ATOM 1610 N N . GLY A 1 202 ? -5.611 51.325 3.662 1.00 28.31 205 GLY A N 1
ATOM 1611 C CA . GLY A 1 202 ? -6.374 50.150 3.290 1.00 27.36 205 GLY A CA 1
ATOM 1612 C C . GLY A 1 202 ? -7.287 49.725 4.425 1.00 26.17 205 GLY A C 1
ATOM 1613 O O . GLY A 1 202 ? -7.986 50.553 5.016 1.00 27.32 205 GLY A O 1
ATOM 1614 N N . ASN A 1 203 ? -7.276 48.434 4.737 1.00 26.11 206 ASN A N 1
ATOM 1615 C CA . ASN A 1 203 ? -8.117 47.901 5.803 1.00 25.18 206 ASN A CA 1
ATOM 1616 C C . ASN A 1 203 ? -7.465 47.979 7.181 1.00 25.53 206 ASN A C 1
ATOM 1617 O O . ASN A 1 203 ? -7.934 47.352 8.133 1.00 24.14 206 ASN A O 1
ATOM 1622 N N . ILE A 1 204 ? -6.380 48.740 7.286 1.00 23.87 207 ILE A N 1
ATOM 1623 C CA . ILE A 1 204 ? -5.703 48.909 8.568 1.00 24.37 207 ILE A CA 1
ATOM 1624 C C . ILE A 1 204 ? -5.773 50.374 8.981 1.00 23.54 207 ILE A C 1
ATOM 1625 O O . ILE A 1 204 ? -5.375 51.265 8.227 1.00 24.90 207 ILE A O 1
ATOM 1630 N N . THR A 1 205 ? -6.289 50.620 10.179 1.00 22.61 208 THR A N 1
ATOM 1631 C CA . THR A 1 205 ? -6.416 51.981 10.678 1.00 21.99 208 THR A CA 1
ATOM 1632 C C . THR A 1 205 ? -5.843 52.150 12.075 1.00 21.85 208 THR A C 1
ATOM 1633 O O . THR A 1 205 ? -6.036 51.304 12.950 1.00 22.70 208 THR A O 1
ATOM 1637 N N . GLU A 1 206 ? -5.120 53.245 12.271 1.00 21.09 209 GLU A N 1
ATOM 1638 C CA . GLU A 1 206 ? -4.570 53.562 13.578 1.00 22.03 209 GLU A CA 1
ATOM 1639 C C . GLU A 1 206 ? -5.408 54.715 14.110 1.00 21.14 209 GLU A C 1
ATOM 1640 O O . GLU A 1 206 ? -5.755 55.636 13.368 1.00 21.54 209 GLU A O 1
ATOM 1646 N N . LEU A 1 207 ? -5.759 54.651 15.389 1.00 19.66 210 LEU A N 1
ATOM 1647 C CA . LEU A 1 207 ? -6.553 55.698 16.012 1.00 19.84 210 LEU A CA 1
ATOM 1648 C C . LEU A 1 207 ? -5.859 56.251 17.239 1.00 20.57 210 LEU A C 1
ATOM 1649 O O . LEU A 1 207 ? -5.067 55.569 17.884 1.00 21.62 210 LEU A O 1
ATOM 1654 N N . VAL A 1 208 ? -6.181 57.498 17.549 1.00 21.35 211 VAL A N 1
ATOM 1655 C CA . VAL A 1 208 ? -5.672 58.168 18.732 1.00 22.17 211 VAL A CA 1
ATOM 1656 C C . VAL A 1 208 ? -6.821 59.026 19.243 1.00 22.45 211 VAL A C 1
ATOM 1657 O O . VAL A 1 208 ? -7.495 59.703 18.464 1.00 22.20 211 VAL A O 1
ATOM 1661 N N . GLU A 1 209 ? -7.074 58.961 20.545 1.00 21.85 212 GLU A N 1
ATOM 1662 C CA . GLU A 1 209 ? -8.118 59.774 21.145 1.00 22.58 212 GLU A CA 1
ATOM 1663 C C . GLU A 1 209 ? -7.587 60.379 22.431 1.00 22.76 212 GLU A C 1
ATOM 1664 O O . GLU A 1 209 ? -6.865 59.730 23.189 1.00 23.19 212 GLU A O 1
ATOM 1670 N N . ASP A 1 210 ? -7.937 61.637 22.646 1.00 22.16 213 ASP A N 1
ATOM 1671 C CA . ASP A 1 210 ? -7.562 62.359 23.849 1.00 22.82 213 ASP A CA 1
ATOM 1672 C C . ASP A 1 210 ? -8.875 62.929 24.350 1.00 22.87 213 ASP A C 1
ATOM 1673 O O . ASP A 1 210 ? -9.563 63.656 23.631 1.00 24.25 213 ASP A O 1
ATOM 1678 N N . ALA A 1 211 ? -9.240 62.574 25.574 1.00 22.44 214 ALA A N 1
ATOM 1679 C CA . ALA A 1 211 ? -10.495 63.037 26.139 1.00 22.73 214 ALA A CA 1
ATOM 1680 C C . ALA A 1 211 ? -10.298 63.590 27.537 1.00 23.48 214 ALA A C 1
ATOM 1681 O O . ALA A 1 211 ? -9.546 63.032 28.336 1.00 23.55 214 ALA A O 1
ATOM 1683 N N . VAL A 1 212 ? -10.984 64.689 27.826 1.00 23.45 215 VAL A N 1
ATOM 1684 C CA . VAL A 1 212 ? -10.887 65.334 29.128 1.00 24.56 215 VAL A CA 1
ATOM 1685 C C . VAL A 1 212 ? -12.269 65.715 29.642 1.00 23.98 215 VAL A C 1
ATOM 1686 O O . VAL A 1 212 ? -13.081 66.272 28.904 1.00 24.54 215 VAL A O 1
ATOM 1690 N N . ALA A 1 213 ? -12.533 65.408 30.909 1.00 23.48 216 ALA A N 1
ATOM 1691 C CA . ALA A 1 213 ? -13.811 65.744 31.525 1.00 25.04 216 ALA A CA 1
ATOM 1692 C C . ALA A 1 213 ? -13.691 67.122 32.169 1.00 27.88 216 ALA A C 1
ATOM 1693 O O . ALA A 1 213 ? -12.626 67.484 32.674 1.00 27.13 216 ALA A O 1
ATOM 1695 N N . HIS A 1 214 ? -14.776 67.887 32.145 1.00 29.82 217 HIS A N 1
ATOM 1696 C CA . HIS A 1 214 ? -14.764 69.222 32.734 1.00 32.91 217 HIS A CA 1
ATOM 1697 C C . HIS A 1 214 ? -16.156 69.764 33.046 1.00 36.58 217 HIS A C 1
ATOM 1698 O O . HIS A 1 214 ? -17.169 69.153 32.705 1.00 34.93 217 HIS A O 1
ATOM 1705 N N . SER A 1 215 ? -16.183 70.919 33.706 1.00 40.47 218 SER A N 1
ATOM 1706 C CA . SER A 1 215 ? -17.422 71.594 34.082 1.00 47.03 218 SER A CA 1
ATOM 1707 C C . SER A 1 215 ? -18.288 70.769 35.024 1.00 49.60 218 SER A C 1
ATOM 1708 O O . SER A 1 215 ? -19.445 70.471 34.654 1.00 53.01 218 SER A O 1
#

Organism: Lithophyllon concinna (NCBI:txid1911064)

Sequence (213 aa):
VSVIKPEMKMRYYMDGSVNGHEFTIEGEGTGRPYEGHQEMTLRVTMAKGGPMPFAFDLVSHVHRPFTKYPEEIPDYFKQAFPEGLSWERSLEFEDGGSASVSAHISLRGNTFYHKSKFTGVNFPADGPIMQNQSVDWEPSTEKITASDGVLKGDVTMYLKLEGGGNHKCQFKTTYKAAKKILKMPGSHYISHRLVRKTEGNITELVEDAVAHS

InterPro domains:
  IPR000786 Green fluorescent protein, GFP [PR01229] (25-45)
  IPR000786 Green fluorescent protein, GFP [PR01229] (84-106)
  IPR000786 Green fluorescent protein, GFP [PR01229] (107-127)
  IPR000786 Green fluorescent protein, GFP [PR01229] (187-205)
  IPR009017 Green fluorescent protein [G3DSA:2.40.155.10] (68-218)
  IPR009017 Green fluorescent protein [SSF54511] (4-217)
  IPR011584 Green fluorescent protein-related [PF01353] (9-217)

Radius of gyration: 16.61 Å; Cα contacts (8 Å, |Δi|>4): 586; chains: 1; bounding box: 31×33×48 Å

Solvent-accessible surface area: 9876 Å² total

Secondary structure (DSSP, 8-state):
-TT--SSEEEEEEEEEEETTEEEEEEEEEEEEGGGTEEEEEEEEEETT-SS-SS-THHHHT--TTSSB--TTS--HHHHTTTT-EEEEEEEEETTS-EEEEEEEEEEETTEEEEEEEEEEE---TTSTTTTT-EEEEPPEEEEEEEETTEEEEEEEEEEEETTS-EEEEEEEEEEEESS--SS---SEEEEEEEEEEEETTEEEEEEEEEEE-

Nearest PDB structures (foldseek):
  2zmw-assembly2_B  TM=9.980E-01  e=4.829E-47  Lithophyllon concinna
  3mgf-assembly2_B  TM=1.003E+00  e=1.913E-45  Lithophyllon concinna
  4q7t-assembly1_A  TM=9.582E-01  e=6.796E-30  Discosoma sp.
  8q6w-assembly1_A  TM=9.584E-01  e=1.177E-29  Discosoma sp.
  4q7u-assembly1_A  TM=9.578E-01  e=1.177E-29  Discosoma sp.

Foldseek 3Di:
DVLADQKFKEWEWEFEDAARWTKMKIWMWMAGLQQLKIKIKMFIATPVGDFDQWACQVCLPQAQSSANEDPVFDRLRVLLPQQWKKKKKKKAWPVGKIKIKIWIWHDDRRYIYIYMYIYIDDDDCPDCTSNNFFFHKAKWKWKWADDPQKIKIWTWIWTAGNVGDTIIMIMIMIMHRSDRGPDHGHIWMKIKDKHWDDDTRMIMIMMGIYIGD

B-factor: mean 27.83, std 10.27, range [14.2, 66.27]

CATH classification: 2.40.155.10